Protein AF-A0A1Q3EHR4-F1 (afdb_monomer_lite)

Sequence (335 aa):
MSLRRAASLASVYSKARSIAQLSRRVAELEEQLSLRGQALEHAELGLDELMNSENQRIQFLEDERKQVFNKNTEAEIRVERYKRRVDELEAELEELQAKSNDVKIELEVKAEGLQRRVDELEAELQELRAAREDMNTSVRDCSGLLLNAEVVVSAEGMQQQSLGISHAEEILPVGITINPDLEATMKNQSCGTASTADAEVAVLQQSCEETADPSDPPVEDGTAVRPERFKPGEVDSNFKIKKLEYPEDALRSKNATQWFPAAFQYLNQDLGQDYAALIESWVTLERCKNWAYSAKGIAAKNRPKELSYWITNCRYNRPGNDPRLQEDDLALNMM

pLDDT: mean 77.56, std 22.07, range [34.09, 98.75]

Structure (mmCIF, N/CA/C/O backbone):
data_AF-A0A1Q3EHR4-F1
#
_entry.id   AF-A0A1Q3EHR4-F1
#
loop_
_atom_site.group_PDB
_atom_site.id
_atom_site.type_symbol
_atom_site.label_atom_id
_atom_site.label_alt_id
_atom_site.label_comp_id
_atom_site.label_asym_id
_atom_site.label_entity_id
_atom_site.label_seq_id
_atom_site.pdbx_PDB_ins_code
_atom_site.Cartn_x
_atom_site.Cartn_y
_atom_site.Cartn_z
_atom_site.occupancy
_atom_site.B_iso_or_equiv
_atom_site.auth_seq_id
_atom_site.auth_comp_id
_atom_site.auth_asym_id
_atom_site.auth_atom_id
_atom_site.pdbx_PDB_model_num
ATOM 1 N N . MET A 1 1 ? -52.140 2.438 102.151 1.00 64.25 1 MET A N 1
ATOM 2 C CA . MET A 1 1 ? -51.147 1.411 101.740 1.00 64.25 1 MET A CA 1
ATOM 3 C C . MET A 1 1 ? -51.355 0.894 100.307 1.00 64.25 1 MET A C 1
ATOM 5 O O . MET A 1 1 ? -50.360 0.656 99.637 1.00 64.25 1 MET A O 1
ATOM 9 N N . SER A 1 2 ? -52.592 0.778 99.796 1.00 69.81 2 SER A N 1
ATOM 10 C CA . SER A 1 2 ? -52.872 0.238 98.444 1.00 69.81 2 SER A CA 1
ATOM 11 C C . SER A 1 2 ? -52.268 1.050 97.272 1.00 69.81 2 SER A C 1
ATOM 13 O O . SER A 1 2 ? -51.646 0.484 96.376 1.00 69.81 2 SER A O 1
ATOM 15 N N . LEU A 1 3 ? -52.321 2.389 97.320 1.00 81.38 3 LEU A N 1
ATOM 16 C CA . LEU A 1 3 ? -51.856 3.257 96.219 1.00 81.38 3 LEU A CA 1
ATOM 17 C C . LEU A 1 3 ? -50.336 3.215 95.957 1.00 81.38 3 LEU A C 1
ATOM 19 O O . LEU A 1 3 ? -49.909 3.268 94.806 1.00 81.38 3 LEU A O 1
ATOM 23 N N . ARG A 1 4 ? -49.500 3.070 96.997 1.00 83.69 4 ARG A N 1
ATOM 24 C CA . ARG A 1 4 ? -48.032 2.999 96.824 1.00 83.69 4 ARG A CA 1
ATOM 25 C C . ARG A 1 4 ? -47.592 1.722 96.102 1.00 83.69 4 ARG A C 1
ATOM 27 O O . ARG A 1 4 ? -46.653 1.767 95.313 1.00 83.69 4 ARG A O 1
ATOM 34 N N . ARG A 1 5 ? -48.280 0.598 96.334 1.00 84.94 5 ARG A N 1
ATOM 35 C CA . ARG A 1 5 ? -48.005 -0.665 95.628 1.00 84.94 5 ARG A CA 1
ATOM 36 C C . ARG A 1 5 ? -48.400 -0.581 94.156 1.00 84.94 5 ARG A C 1
ATOM 38 O O . ARG A 1 5 ? -47.631 -1.016 93.309 1.00 84.94 5 ARG A O 1
ATOM 45 N N . ALA A 1 6 ? -49.540 0.042 93.852 1.00 87.00 6 ALA A N 1
ATOM 46 C CA . ALA A 1 6 ? -49.972 0.261 92.473 1.00 87.00 6 ALA A CA 1
ATOM 47 C C . ALA A 1 6 ? -48.973 1.129 91.682 1.00 87.00 6 ALA A C 1
ATOM 49 O O . ALA A 1 6 ? -48.600 0.770 90.568 1.00 87.00 6 ALA A O 1
ATOM 50 N N . ALA A 1 7 ? -48.467 2.215 92.280 1.00 88.06 7 ALA A N 1
ATOM 51 C CA . ALA A 1 7 ? -47.456 3.070 91.649 1.00 88.06 7 ALA A CA 1
ATOM 52 C C . ALA A 1 7 ? -46.116 2.343 91.418 1.00 88.06 7 ALA A C 1
ATOM 54 O O . ALA A 1 7 ? -45.500 2.485 90.362 1.00 88.06 7 ALA A O 1
ATOM 55 N N . SER A 1 8 ? -45.681 1.525 92.383 1.00 91.38 8 SER A N 1
ATOM 56 C CA . SER A 1 8 ? -44.470 0.705 92.250 1.00 91.38 8 SER A CA 1
ATOM 57 C C . SER A 1 8 ? -44.598 -0.320 91.120 1.00 91.38 8 SER A C 1
ATOM 59 O O . SER A 1 8 ? -43.702 -0.411 90.283 1.00 91.38 8 SER A O 1
ATOM 61 N N . LEU A 1 9 ? -45.729 -1.025 91.031 1.00 91.31 9 LEU A N 1
ATOM 62 C CA . LEU A 1 9 ? -45.985 -1.973 89.947 1.00 91.31 9 LEU A CA 1
ATOM 63 C C . LEU A 1 9 ? -46.035 -1.275 88.586 1.00 91.31 9 LEU A C 1
ATOM 65 O O . LEU A 1 9 ? -45.387 -1.740 87.657 1.00 91.31 9 LEU A O 1
ATOM 69 N N . ALA A 1 10 ? -46.718 -0.133 88.468 1.00 92.44 10 ALA A N 1
ATOM 70 C CA . ALA A 1 10 ? -46.764 0.633 87.221 1.00 92.44 10 ALA A CA 1
ATOM 71 C C . ALA A 1 10 ? -45.361 1.051 86.735 1.00 92.44 10 ALA A C 1
ATOM 73 O O . ALA A 1 10 ? -45.073 0.971 85.541 1.00 92.44 10 ALA A O 1
ATOM 74 N N . SER A 1 11 ? -44.467 1.428 87.657 1.00 94.12 11 SER A N 1
ATOM 75 C CA . SER A 1 11 ? -43.062 1.724 87.344 1.00 94.12 11 SER A CA 1
ATOM 76 C C . SER A 1 11 ? -42.281 0.488 86.884 1.00 94.12 11 SER A C 1
ATOM 78 O O . SER A 1 11 ? -41.487 0.568 85.949 1.00 94.12 11 SER A O 1
ATOM 80 N N . VAL A 1 12 ? -42.506 -0.671 87.506 1.00 94.62 12 VAL A N 1
ATOM 81 C CA . VAL A 1 12 ? -41.873 -1.930 87.084 1.00 94.62 12 VAL A CA 1
ATOM 82 C C . VAL A 1 12 ? -42.378 -2.353 85.702 1.00 94.62 12 VAL A C 1
ATOM 84 O O . VAL A 1 12 ? -41.572 -2.709 84.846 1.00 94.62 12 VAL A O 1
ATOM 87 N N . TYR A 1 13 ? -43.683 -2.238 85.442 1.00 95.06 13 TYR A N 1
ATOM 88 C CA . TYR A 1 13 ? -44.276 -2.536 84.138 1.00 95.06 13 TYR A CA 1
ATOM 89 C C . TYR A 1 13 ? -43.768 -1.606 83.034 1.00 95.06 13 TYR A C 1
ATOM 91 O O . TYR A 1 13 ? -43.469 -2.077 81.938 1.00 95.06 13 TYR A O 1
ATOM 99 N N . SER A 1 14 ? -43.628 -0.302 83.297 1.00 94.88 14 SER A N 1
ATOM 100 C CA . SER A 1 14 ? -43.094 0.629 82.296 1.00 94.88 14 SER A CA 1
ATOM 101 C C . SER A 1 14 ? -41.632 0.324 81.960 1.00 94.88 14 SER A C 1
ATOM 103 O O . SER A 1 14 ? -41.265 0.311 80.785 1.00 94.88 14 SER A O 1
ATOM 105 N N . LYS A 1 15 ? -40.817 -0.016 82.968 1.00 96.88 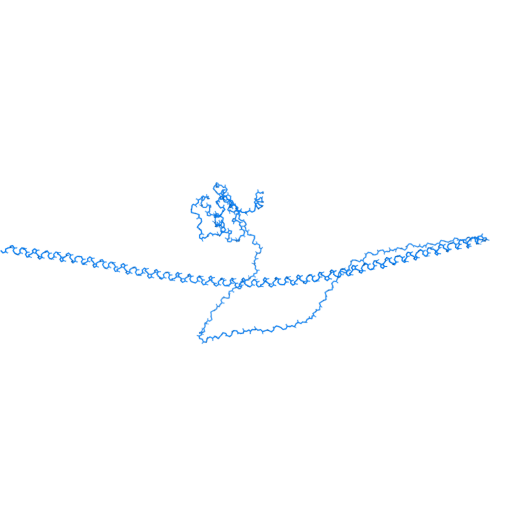15 LYS A N 1
ATOM 106 C CA . LYS A 1 15 ? -39.433 -0.468 82.771 1.00 96.88 15 LYS A CA 1
ATOM 107 C C . LYS A 1 15 ? -39.367 -1.775 81.987 1.00 96.88 15 LYS A C 1
ATOM 109 O O . LYS A 1 15 ? -38.639 -1.839 81.006 1.00 96.88 15 LYS A O 1
ATOM 114 N N . ALA A 1 16 ? -40.154 -2.782 82.360 1.00 96.12 16 ALA A N 1
ATOM 115 C CA . ALA A 1 16 ? -40.203 -4.060 81.651 1.00 96.12 16 ALA A CA 1
ATOM 116 C C . ALA A 1 16 ? -40.635 -3.885 80.185 1.00 96.12 16 ALA A C 1
ATOM 118 O O . ALA A 1 16 ? -40.054 -4.496 79.291 1.00 96.12 16 ALA A O 1
ATOM 119 N N . ARG A 1 17 ? -41.601 -2.997 79.917 1.00 96.31 17 ARG A N 1
ATOM 120 C CA . ARG A 1 17 ? -42.029 -2.658 78.554 1.00 96.31 17 ARG A CA 1
ATOM 121 C C . ARG A 1 17 ? -40.913 -1.993 77.751 1.00 96.31 17 ARG A C 1
ATOM 123 O O . ARG A 1 17 ? -40.714 -2.366 76.600 1.00 96.31 17 ARG A O 1
ATOM 130 N N . SER A 1 18 ? -40.196 -1.048 78.359 1.00 97.19 18 SER A N 1
ATOM 131 C CA . SER A 1 18 ? -39.040 -0.387 77.743 1.00 97.19 18 SER A CA 1
ATOM 132 C C . SER A 1 18 ? -37.930 -1.393 77.426 1.00 97.19 18 SER A C 1
ATOM 134 O O . SER A 1 18 ? -37.458 -1.449 76.295 1.00 97.19 18 SER A O 1
ATOM 136 N N . ILE A 1 19 ? -37.599 -2.277 78.374 1.00 97.12 19 ILE A N 1
ATOM 137 C CA . ILE A 1 19 ? -36.629 -3.361 78.166 1.00 97.12 19 ILE A CA 1
ATOM 138 C C . ILE A 1 19 ? -37.071 -4.257 77.003 1.00 97.12 19 ILE A C 1
ATOM 140 O O . ILE A 1 19 ? -36.295 -4.474 76.084 1.00 97.12 19 ILE A O 1
ATOM 144 N N . ALA A 1 20 ? -38.331 -4.700 76.966 1.00 96.88 20 ALA A N 1
ATOM 145 C CA . ALA A 1 20 ? -38.842 -5.535 75.877 1.00 96.88 20 ALA A CA 1
ATOM 146 C C . ALA A 1 20 ? -38.881 -4.818 74.510 1.00 96.88 20 ALA A C 1
ATOM 148 O O . ALA A 1 20 ? -38.814 -5.461 73.461 1.00 96.88 20 ALA A O 1
ATOM 149 N N . GLN A 1 21 ? -39.034 -3.491 74.487 1.00 97.62 21 GLN A N 1
ATOM 150 C CA . GLN A 1 21 ? -38.904 -2.695 73.262 1.00 97.62 21 GLN A CA 1
ATOM 151 C C . GLN A 1 21 ? -37.446 -2.618 72.805 1.00 97.62 21 GLN A C 1
ATOM 153 O O . GLN A 1 21 ? -37.176 -2.844 71.629 1.00 97.62 21 GLN A O 1
ATOM 158 N N . LEU A 1 22 ? -36.514 -2.368 73.726 1.00 97.94 22 LEU A N 1
ATOM 159 C CA . LEU A 1 22 ? -35.083 -2.353 73.433 1.00 97.94 22 LEU A CA 1
ATOM 160 C C . LEU A 1 22 ? -34.593 -3.724 72.958 1.00 97.94 22 LEU A C 1
ATOM 162 O O . LEU A 1 22 ? -33.917 -3.784 71.940 1.00 97.94 22 LEU A O 1
ATOM 166 N N . SER A 1 23 ? -34.996 -4.822 73.603 1.00 97.69 23 SER A N 1
ATOM 167 C CA . SER A 1 23 ? -34.638 -6.180 73.173 1.00 97.69 23 SER A CA 1
ATOM 168 C C . SER A 1 23 ? -35.114 -6.488 71.753 1.00 97.69 23 SER A C 1
ATOM 170 O O . SER A 1 23 ? -34.368 -7.071 70.976 1.00 97.69 23 SER A O 1
ATOM 172 N N . ARG A 1 24 ? -36.324 -6.048 71.379 1.00 98.06 24 ARG A N 1
ATOM 173 C CA . ARG A 1 24 ? -36.804 -6.181 69.994 1.00 98.06 24 ARG A CA 1
ATOM 174 C C . ARG A 1 24 ? -35.963 -5.373 69.016 1.00 98.06 24 ARG A C 1
ATOM 176 O O . ARG A 1 24 ? -35.644 -5.872 67.946 1.00 98.06 24 ARG A O 1
ATOM 183 N N . ARG A 1 25 ? -35.592 -4.146 69.387 1.00 98.19 25 ARG A N 1
ATOM 184 C CA . ARG A 1 25 ? -34.751 -3.300 68.538 1.00 98.19 25 ARG A CA 1
ATOM 185 C C . ARG A 1 25 ? -33.344 -3.871 68.371 1.00 98.19 25 ARG A C 1
ATOM 187 O O . ARG A 1 25 ? -32.792 -3.767 67.286 1.00 98.19 25 ARG A O 1
ATOM 194 N N . VAL A 1 26 ? -32.781 -4.466 69.422 1.00 98.00 26 VAL A N 1
ATOM 195 C CA . VAL A 1 26 ? -31.489 -5.162 69.358 1.00 98.00 26 VAL A CA 1
ATOM 196 C C . VAL A 1 26 ? -31.577 -6.347 68.400 1.00 98.00 26 VAL A C 1
ATOM 198 O O . VAL A 1 26 ? -30.783 -6.398 67.471 1.00 98.00 26 VAL A O 1
ATOM 201 N N . ALA A 1 27 ? -32.589 -7.210 68.537 1.00 97.81 27 ALA A N 1
ATOM 202 C CA . ALA A 1 27 ? -32.773 -8.350 67.636 1.00 97.81 27 ALA A CA 1
ATOM 203 C C . ALA A 1 27 ? -32.949 -7.925 66.163 1.00 97.81 27 ALA A C 1
ATOM 205 O O . ALA A 1 27 ? -32.360 -8.521 65.269 1.00 97.81 27 ALA A O 1
ATOM 206 N N . GLU A 1 28 ? -33.706 -6.853 65.902 1.00 98.31 28 GLU A N 1
ATOM 207 C CA . GLU A 1 28 ? -33.866 -6.294 64.551 1.00 98.31 28 GLU A CA 1
ATOM 208 C C . GLU A 1 28 ? -32.536 -5.767 63.982 1.00 98.31 28 GLU A C 1
ATOM 210 O O . GLU A 1 28 ? -32.236 -5.958 62.805 1.00 98.31 28 GLU A O 1
ATOM 215 N N . LEU A 1 29 ? -31.718 -5.100 64.804 1.00 97.94 29 LEU A N 1
ATOM 216 C CA . LEU A 1 29 ? -30.397 -4.623 64.386 1.00 97.94 29 LEU A CA 1
ATOM 217 C C . LEU A 1 29 ? -29.421 -5.780 64.144 1.00 97.94 29 LEU A C 1
ATOM 219 O O . LEU A 1 29 ? -28.631 -5.705 63.209 1.00 97.94 29 LEU A O 1
ATOM 223 N N . GLU A 1 30 ? -29.483 -6.841 64.947 1.00 98.12 30 GLU A N 1
ATOM 224 C CA . GLU A 1 30 ? -28.693 -8.062 64.749 1.00 98.12 30 GLU A CA 1
ATOM 225 C C . GLU A 1 30 ? -29.057 -8.753 63.427 1.00 98.12 30 GLU A C 1
ATOM 227 O O . GLU A 1 30 ? -28.166 -9.111 62.657 1.00 98.12 30 GLU A O 1
ATOM 232 N N . GLU A 1 31 ? -30.349 -8.858 63.107 1.00 98.19 31 GLU A N 1
ATOM 233 C CA . GLU A 1 31 ? -30.822 -9.379 61.819 1.00 98.19 31 GLU A CA 1
ATOM 234 C C . GLU A 1 31 ? -30.342 -8.508 60.647 1.00 98.19 31 GLU A C 1
ATOM 236 O O . GLU A 1 31 ? -29.798 -9.019 59.665 1.00 98.19 31 GLU A O 1
ATOM 241 N N . GLN A 1 32 ? -30.451 -7.179 60.764 1.00 98.12 32 GLN A N 1
ATOM 242 C CA . GLN A 1 32 ? -29.940 -6.254 59.746 1.00 98.12 32 GLN A CA 1
ATOM 243 C C . GLN A 1 32 ? -28.422 -6.358 59.561 1.00 98.12 32 GLN A C 1
ATOM 245 O O . GLN A 1 32 ? -27.942 -6.270 58.429 1.00 98.12 32 GLN A O 1
ATOM 250 N N . LEU A 1 33 ? -27.658 -6.535 60.643 1.00 98.00 33 LEU A N 1
ATOM 251 C CA . LEU A 1 33 ? -26.211 -6.743 60.573 1.00 98.00 33 LEU A CA 1
ATOM 252 C C . LEU A 1 33 ? -25.871 -8.068 59.888 1.00 98.00 33 LEU A C 1
ATOM 254 O O . LEU A 1 33 ? -24.965 -8.091 59.059 1.00 98.00 33 LEU A O 1
ATOM 258 N N . SER A 1 34 ? -26.619 -9.137 60.168 1.00 98.38 34 SER A N 1
ATOM 259 C CA . SER A 1 34 ? -26.434 -10.434 59.511 1.00 98.38 34 SER A CA 1
ATOM 260 C C . SER A 1 34 ? -26.704 -10.358 58.004 1.00 98.38 34 SER A C 1
ATOM 262 O O . SER A 1 34 ? -25.858 -10.775 57.214 1.00 98.38 34 SER A O 1
ATOM 264 N N . LEU A 1 35 ? -27.820 -9.742 57.592 1.00 98.25 35 LEU A N 1
ATOM 265 C CA . LEU A 1 35 ? -28.152 -9.550 56.175 1.00 98.25 35 LEU A CA 1
ATOM 266 C C . LEU A 1 35 ? -27.117 -8.682 55.450 1.00 98.25 35 LEU A C 1
ATOM 268 O O . LEU A 1 35 ? -26.729 -8.985 54.323 1.00 98.25 35 LEU A O 1
ATOM 272 N N . ARG A 1 36 ? -26.637 -7.609 56.095 1.00 98.19 36 ARG A N 1
ATOM 273 C CA . ARG A 1 36 ? -25.561 -6.777 55.537 1.00 98.19 36 ARG A CA 1
ATOM 274 C C . ARG A 1 36 ? -24.242 -7.537 55.432 1.00 98.19 36 ARG A C 1
ATOM 276 O O . ARG A 1 36 ? -23.540 -7.336 54.450 1.00 98.19 36 ARG A O 1
ATOM 283 N N . GLY A 1 37 ? -23.927 -8.406 56.394 1.00 98.44 37 GLY A N 1
ATOM 284 C CA . GLY A 1 37 ? -22.756 -9.282 56.342 1.00 98.44 37 GLY A CA 1
ATOM 285 C C . GLY A 1 37 ? -22.786 -10.213 55.129 1.00 98.44 37 GLY A C 1
ATOM 286 O O . GLY A 1 37 ? -21.836 -10.230 54.358 1.00 98.44 37 GLY A O 1
ATOM 287 N N . GLN A 1 38 ? -23.912 -10.892 54.891 1.00 98.38 38 GLN A N 1
ATOM 288 C CA . GLN A 1 38 ? -24.089 -11.756 53.713 1.00 98.38 38 GLN A CA 1
ATOM 289 C C . GLN A 1 38 ? -24.029 -10.975 52.392 1.00 98.38 38 GLN A C 1
ATOM 291 O O . GLN A 1 38 ? -23.453 -11.442 51.412 1.00 98.38 38 GLN A O 1
ATOM 296 N N . ALA A 1 39 ? -24.613 -9.772 52.351 1.00 98.38 39 ALA A N 1
ATOM 297 C CA . ALA A 1 39 ? -24.558 -8.921 51.165 1.00 98.38 39 ALA A CA 1
ATOM 298 C C . ALA A 1 39 ? -23.131 -8.437 50.856 1.00 98.38 39 ALA A C 1
ATOM 300 O O . ALA A 1 39 ? -22.771 -8.337 49.684 1.00 98.38 39 ALA A O 1
ATOM 301 N N . LEU A 1 40 ? -22.327 -8.147 51.887 1.00 98.44 40 LEU A N 1
ATOM 302 C CA . LEU A 1 40 ? -20.912 -7.807 51.732 1.00 98.44 40 LEU A CA 1
ATOM 303 C C . LEU A 1 40 ? -20.111 -8.999 51.207 1.00 98.44 40 LEU A C 1
ATOM 305 O O . LEU A 1 40 ? -19.398 -8.837 50.226 1.00 98.44 40 LEU A O 1
ATOM 309 N N . GLU A 1 41 ? -20.298 -10.189 51.776 1.00 98.50 41 GLU A N 1
ATOM 310 C CA . GLU A 1 41 ? -19.619 -11.411 51.323 1.00 98.50 41 GLU A CA 1
ATOM 311 C C . GLU A 1 41 ? -19.936 -11.729 49.849 1.00 98.50 41 GLU A C 1
ATOM 313 O O . GLU A 1 41 ? -19.042 -12.002 49.051 1.00 98.50 41 GLU A O 1
ATOM 318 N N . HIS A 1 42 ? -21.200 -11.601 49.435 1.00 98.06 42 HIS A N 1
ATOM 319 C CA . HIS A 1 42 ? -21.577 -11.761 48.027 1.00 98.06 42 HIS A CA 1
ATOM 320 C C . HIS A 1 42 ? -20.949 -10.683 47.125 1.00 98.06 42 HIS A C 1
ATOM 322 O O . HIS A 1 42 ? -20.588 -10.958 45.980 1.00 98.06 42 HIS A O 1
ATOM 328 N N . ALA A 1 43 ? -20.849 -9.439 47.601 1.00 97.75 43 ALA A N 1
ATOM 329 C CA . ALA A 1 43 ? -20.210 -8.366 46.846 1.00 97.75 43 ALA A CA 1
ATOM 330 C C . ALA A 1 43 ? -18.694 -8.588 46.699 1.00 97.75 43 ALA A C 1
ATOM 332 O O . ALA A 1 43 ? -18.157 -8.306 45.630 1.00 97.75 43 ALA A O 1
ATOM 333 N N . GLU A 1 44 ? -18.029 -9.118 47.729 1.00 98.00 44 GLU A N 1
ATOM 334 C CA . GLU A 1 44 ? -16.611 -9.499 47.694 1.00 98.00 44 GLU A CA 1
ATOM 335 C C . GLU A 1 44 ? -16.359 -10.600 46.654 1.00 98.00 44 GLU A C 1
ATOM 337 O O . GLU A 1 44 ? -15.523 -10.417 45.772 1.00 98.00 44 GLU A O 1
ATOM 342 N N . LEU A 1 45 ? -17.162 -11.672 46.651 1.00 97.56 45 LEU A N 1
ATOM 343 C CA . LEU A 1 45 ? -17.065 -12.731 45.634 1.00 97.56 45 LEU A CA 1
ATOM 344 C C . LEU A 1 45 ? -17.293 -12.200 44.210 1.00 97.56 45 LEU A C 1
ATOM 346 O O . LEU A 1 45 ? -16.555 -12.544 43.287 1.00 97.56 45 LEU A O 1
ATOM 350 N N . GLY A 1 46 ? -18.284 -11.321 44.027 1.00 97.69 46 GLY A N 1
ATOM 351 C CA . GLY A 1 46 ? -18.548 -10.699 42.728 1.00 97.69 46 GLY A CA 1
ATOM 352 C C . GLY A 1 46 ? -17.403 -9.801 42.244 1.00 97.69 46 GLY A C 1
ATOM 353 O O . GLY A 1 46 ? -17.150 -9.720 41.041 1.00 97.69 46 GLY A O 1
ATOM 354 N N . LEU A 1 47 ? -16.690 -9.142 43.164 1.00 98.25 47 LEU A N 1
ATOM 355 C CA . LEU A 1 47 ? -15.504 -8.353 42.838 1.00 98.25 47 LEU A CA 1
ATOM 356 C C . LEU A 1 47 ? -14.350 -9.257 42.386 1.00 98.25 47 LEU A C 1
ATOM 358 O O . LEU A 1 47 ? -13.713 -8.954 41.378 1.00 98.25 47 LEU A O 1
ATOM 362 N N . ASP A 1 48 ? -14.111 -10.366 43.084 1.00 97.62 48 ASP A N 1
ATOM 363 C CA . ASP A 1 48 ? -13.049 -11.316 42.741 1.00 97.62 48 ASP A CA 1
ATOM 364 C C . ASP A 1 48 ? -13.284 -11.966 41.371 1.00 97.62 48 ASP A C 1
ATOM 366 O O . ASP A 1 48 ? -12.363 -12.063 40.555 1.00 97.62 48 ASP A O 1
ATOM 370 N N . GLU A 1 49 ? -14.525 -12.356 41.067 1.00 97.62 49 GLU A N 1
ATOM 371 C CA . GLU A 1 49 ? -14.903 -12.866 39.744 1.00 97.62 49 GLU A CA 1
ATOM 372 C C . GLU A 1 49 ? -14.675 -11.821 38.646 1.00 97.62 49 GLU A C 1
ATOM 374 O O . GLU A 1 49 ? -14.074 -12.126 37.608 1.00 97.62 49 GLU A O 1
ATOM 379 N N . LEU A 1 50 ? -15.098 -10.574 38.883 1.00 98.19 50 LEU A N 1
ATOM 380 C CA . LEU A 1 50 ? -14.895 -9.480 37.938 1.00 98.19 50 LEU A CA 1
ATOM 381 C C . LEU A 1 50 ? -13.400 -9.226 37.709 1.00 98.19 50 LEU A C 1
ATOM 383 O O . LEU A 1 50 ? -12.970 -9.171 36.558 1.00 98.19 50 LEU A O 1
ATOM 387 N N . MET A 1 51 ? -12.600 -9.123 38.774 1.00 96.75 51 MET A N 1
ATOM 388 C CA . MET A 1 51 ? -11.154 -8.918 38.667 1.00 96.75 51 MET A CA 1
ATOM 389 C C . MET A 1 51 ? -10.474 -10.052 37.903 1.00 96.75 51 MET A C 1
ATOM 391 O O . MET A 1 51 ? -9.634 -9.787 37.046 1.00 96.75 51 MET A O 1
ATOM 395 N N . ASN A 1 52 ? -10.849 -11.306 38.160 1.00 96.19 52 ASN A N 1
ATOM 396 C CA . ASN A 1 52 ? -10.300 -12.446 37.432 1.00 96.19 52 ASN A CA 1
ATOM 397 C C . ASN A 1 52 ? -10.661 -12.395 35.944 1.00 96.19 52 ASN A C 1
ATOM 399 O O . ASN A 1 52 ? -9.795 -12.609 35.095 1.00 96.19 52 ASN A O 1
ATOM 403 N N . SER A 1 53 ? -11.913 -12.060 35.618 1.00 97.12 53 SER A N 1
ATOM 404 C CA . SER A 1 53 ? -12.349 -11.923 34.226 1.00 97.12 53 SER A CA 1
ATOM 405 C C . SER A 1 53 ? -11.640 -10.773 33.501 1.00 97.12 53 SER A C 1
ATOM 407 O O . SER A 1 53 ? -11.223 -10.926 32.350 1.00 97.12 53 SER A O 1
ATOM 409 N N . GLU A 1 54 ? -11.428 -9.643 34.180 1.00 96.81 54 GLU A N 1
ATOM 410 C CA . GLU A 1 54 ? -10.767 -8.482 33.589 1.00 96.81 54 GLU A CA 1
ATOM 411 C C . GLU A 1 54 ? -9.260 -8.724 33.439 1.00 96.81 54 GLU A C 1
ATOM 413 O O . GLU A 1 54 ? -8.696 -8.383 32.404 1.00 96.81 54 GLU A O 1
ATOM 418 N N . ASN A 1 55 ? -8.615 -9.413 34.386 1.00 97.50 55 ASN A N 1
ATOM 419 C CA . ASN A 1 55 ? -7.215 -9.831 34.258 1.00 97.50 55 ASN A CA 1
ATOM 420 C C . ASN A 1 55 ? -7.001 -10.763 33.056 1.00 97.50 55 ASN A C 1
ATOM 422 O O . ASN A 1 55 ? -6.066 -10.561 32.282 1.00 97.50 55 ASN A O 1
ATOM 426 N N . GLN A 1 56 ? -7.888 -11.742 32.846 1.00 97.19 56 GLN A N 1
ATOM 427 C CA . GLN A 1 56 ? -7.833 -12.617 31.667 1.00 97.19 56 GLN A CA 1
ATOM 428 C C . GLN A 1 56 ? -7.994 -11.826 30.366 1.00 97.19 56 GLN A C 1
ATOM 430 O O . GLN A 1 56 ? -7.288 -12.067 29.385 1.00 97.19 56 GLN A O 1
ATOM 435 N N . ARG A 1 57 ? -8.908 -10.852 30.357 1.00 98.00 57 ARG A N 1
ATOM 436 C CA . ARG A 1 57 ? -9.119 -9.977 29.206 1.00 98.00 57 ARG A CA 1
ATOM 437 C C . ARG A 1 57 ? -7.902 -9.101 28.917 1.00 98.00 57 ARG A C 1
ATOM 439 O O . ARG A 1 57 ? -7.535 -8.961 27.752 1.00 98.00 57 ARG A O 1
ATOM 446 N N . ILE A 1 58 ? -7.287 -8.523 29.948 1.00 97.56 58 ILE A N 1
ATOM 447 C CA . ILE A 1 58 ? -6.058 -7.731 29.824 1.00 97.56 58 ILE A CA 1
ATOM 448 C C . ILE A 1 58 ? -4.956 -8.594 29.210 1.00 97.56 58 ILE A C 1
ATOM 450 O O . ILE A 1 58 ? -4.361 -8.184 28.218 1.00 97.56 58 ILE A O 1
ATOM 454 N N . GLN A 1 59 ? -4.757 -9.810 29.719 1.00 97.38 59 GLN A N 1
ATOM 455 C CA . GLN A 1 59 ? -3.731 -10.717 29.212 1.00 97.38 59 GLN A CA 1
ATOM 456 C C . GLN A 1 59 ? -3.947 -11.081 27.733 1.00 97.38 59 GLN A C 1
ATOM 458 O O . GLN A 1 59 ? -3.016 -10.999 26.936 1.00 97.38 59 GLN A O 1
ATOM 463 N N . PHE A 1 60 ? -5.185 -11.387 27.331 1.00 98.00 60 PHE A N 1
ATOM 464 C CA . PHE A 1 60 ? -5.513 -11.635 25.922 1.00 98.00 60 PHE A CA 1
ATOM 465 C C . PHE A 1 60 ? -5.167 -10.436 25.023 1.00 98.00 60 PHE A C 1
ATOM 467 O O . PHE A 1 60 ? -4.588 -10.600 23.948 1.00 98.00 60 PHE A O 1
ATOM 474 N N . LEU A 1 61 ? -5.501 -9.220 25.464 1.00 96.38 61 LEU A N 1
ATOM 475 C CA . LEU A 1 61 ? -5.196 -7.999 24.716 1.00 96.38 61 LEU A CA 1
ATOM 476 C C . LEU A 1 61 ? -3.688 -7.712 24.662 1.00 96.38 61 LEU A C 1
ATOM 478 O O . LEU A 1 61 ? -3.202 -7.185 23.660 1.00 96.38 61 LEU A O 1
ATOM 482 N N . GLU A 1 62 ? -2.934 -8.050 25.708 1.00 97.12 62 GLU A N 1
ATOM 483 C CA . GLU A 1 62 ? -1.472 -7.941 25.717 1.00 97.12 62 GLU A CA 1
ATOM 484 C C . GLU A 1 62 ? -0.821 -8.897 24.715 1.00 97.12 62 GLU A C 1
ATOM 486 O O . GLU A 1 62 ? 0.073 -8.481 23.967 1.00 97.12 62 GLU A O 1
ATOM 491 N N . ASP A 1 63 ? -1.308 -10.135 24.634 1.00 97.06 63 ASP A N 1
ATOM 492 C CA . ASP A 1 63 ? -0.849 -11.124 23.659 1.00 97.06 63 ASP A CA 1
ATOM 493 C C . ASP A 1 63 ? -1.186 -10.703 22.222 1.00 97.06 63 ASP A C 1
ATOM 495 O O . ASP A 1 63 ? -0.328 -10.764 21.334 1.00 97.06 63 ASP A O 1
ATOM 499 N N . GLU A 1 64 ? -2.401 -10.197 21.982 1.00 97.44 64 GLU A N 1
ATOM 500 C CA . GLU A 1 64 ? -2.802 -9.652 20.680 1.00 97.44 64 GLU A CA 1
ATOM 501 C C . GLU A 1 64 ? -1.923 -8.455 20.286 1.00 97.44 64 GLU A C 1
ATOM 503 O O . GLU A 1 64 ? -1.392 -8.409 19.172 1.00 97.44 64 GLU A O 1
ATOM 508 N N . ARG A 1 65 ? -1.678 -7.520 21.216 1.00 97.19 65 ARG A N 1
ATOM 509 C CA . ARG A 1 65 ? -0.775 -6.378 20.999 1.00 97.19 65 ARG A CA 1
ATOM 510 C C . ARG A 1 65 ? 0.631 -6.847 20.628 1.00 97.19 65 ARG A C 1
ATOM 512 O O . ARG A 1 65 ? 1.225 -6.306 19.695 1.00 97.19 65 ARG A O 1
ATOM 519 N N . LYS A 1 66 ? 1.167 -7.844 21.339 1.00 97.94 66 LYS A N 1
ATOM 520 C CA . LYS A 1 66 ? 2.494 -8.418 21.072 1.00 97.94 66 LYS A CA 1
ATOM 521 C C . LYS A 1 66 ? 2.548 -9.076 19.693 1.00 97.94 66 LYS A C 1
ATOM 523 O O . LYS A 1 66 ? 3.510 -8.874 18.954 1.00 97.94 66 LYS A O 1
ATOM 528 N N . GLN A 1 67 ? 1.499 -9.800 19.305 1.00 97.25 67 GLN A N 1
ATOM 529 C CA . GLN A 1 67 ? 1.406 -10.404 17.978 1.00 97.25 67 GLN A CA 1
ATOM 530 C C . GLN A 1 67 ? 1.373 -9.344 16.866 1.00 97.25 67 GLN A C 1
ATOM 532 O O . GLN A 1 67 ? 2.084 -9.479 15.868 1.00 97.25 67 GLN A O 1
ATOM 537 N N . VAL A 1 68 ? 0.563 -8.292 17.025 1.00 96.56 68 VAL A N 1
ATOM 538 C CA . VAL A 1 68 ? 0.479 -7.188 16.055 1.00 96.56 68 VAL A CA 1
ATOM 539 C C . VAL A 1 68 ? 1.822 -6.473 15.930 1.00 96.56 68 VAL A C 1
ATOM 541 O O . VAL A 1 68 ? 2.253 -6.195 14.813 1.00 96.56 68 VAL A O 1
ATOM 544 N N . PHE A 1 69 ? 2.512 -6.233 17.048 1.00 96.81 69 PHE A N 1
ATOM 545 C CA . PHE A 1 69 ? 3.848 -5.640 17.048 1.00 96.81 69 PHE A CA 1
ATOM 546 C C . PHE A 1 69 ? 4.840 -6.475 16.226 1.00 96.81 69 PHE A C 1
ATOM 548 O O . PHE A 1 69 ? 5.469 -5.940 15.318 1.00 96.81 69 PHE A O 1
ATOM 555 N N . ASN A 1 70 ? 4.901 -7.791 16.455 1.00 97.00 70 ASN A N 1
ATOM 556 C CA . ASN A 1 70 ? 5.792 -8.684 15.705 1.00 97.00 70 ASN A CA 1
ATOM 557 C C . ASN A 1 70 ? 5.492 -8.670 14.198 1.00 97.00 70 ASN A C 1
ATOM 559 O O . ASN A 1 70 ? 6.401 -8.504 13.387 1.00 97.00 70 ASN A O 1
ATOM 563 N N . LYS A 1 71 ? 4.211 -8.768 13.814 1.00 96.12 71 LYS A N 1
ATOM 564 C CA . LYS A 1 71 ? 3.791 -8.691 12.403 1.00 96.12 71 LYS A CA 1
ATOM 565 C C . LYS A 1 71 ? 4.177 -7.355 11.762 1.00 96.12 71 LYS A C 1
ATOM 567 O O . LYS A 1 71 ? 4.548 -7.327 10.589 1.00 96.12 71 LYS A O 1
ATOM 572 N N . ASN A 1 72 ? 4.089 -6.257 12.515 1.00 97.06 72 ASN A N 1
ATOM 573 C CA . ASN A 1 72 ? 4.489 -4.937 12.040 1.00 97.06 72 ASN A CA 1
ATOM 574 C C . ASN A 1 72 ? 6.004 -4.860 11.811 1.00 97.06 72 ASN A C 1
ATOM 576 O O . ASN A 1 72 ? 6.427 -4.432 10.742 1.00 97.06 72 ASN A O 1
ATOM 580 N N . THR A 1 73 ? 6.812 -5.354 12.752 1.00 96.94 73 THR A N 1
ATOM 581 C CA . THR A 1 73 ? 8.273 -5.433 12.595 1.00 96.94 73 THR A CA 1
ATOM 582 C C . THR A 1 73 ? 8.672 -6.296 11.392 1.00 96.94 73 THR A C 1
ATOM 584 O O . THR A 1 73 ? 9.532 -5.911 10.605 1.00 96.94 73 THR A O 1
ATOM 587 N N . GLU A 1 74 ? 8.018 -7.440 11.177 1.00 97.94 74 GLU A N 1
ATOM 588 C CA . GLU A 1 74 ? 8.257 -8.282 9.996 1.00 97.94 74 GLU A CA 1
ATOM 589 C C . GLU A 1 74 ? 7.878 -7.584 8.680 1.00 97.94 74 GLU A C 1
ATOM 591 O O . GLU A 1 74 ? 8.558 -7.738 7.661 1.00 97.94 74 GLU A O 1
ATOM 596 N N . ALA A 1 75 ? 6.772 -6.835 8.668 1.00 95.56 75 ALA A N 1
ATOM 597 C CA . ALA A 1 75 ? 6.374 -6.038 7.513 1.00 95.56 75 ALA A CA 1
ATOM 598 C C . ALA A 1 75 ? 7.394 -4.927 7.224 1.00 95.56 75 ALA A C 1
ATOM 600 O O . ALA A 1 75 ? 7.789 -4.764 6.072 1.00 95.56 75 ALA A O 1
ATOM 601 N N . GLU A 1 76 ? 7.878 -4.239 8.255 1.00 97.56 76 GLU A N 1
ATOM 602 C CA . GLU A 1 76 ? 8.895 -3.190 8.151 1.00 97.56 76 GLU A CA 1
ATOM 603 C C . GLU A 1 76 ? 10.215 -3.730 7.577 1.00 97.56 76 GLU A C 1
ATOM 605 O O . GLU A 1 76 ? 10.744 -3.184 6.609 1.00 97.56 76 GLU A O 1
ATOM 610 N N . ILE A 1 77 ? 10.683 -4.888 8.057 1.00 97.81 77 ILE A N 1
ATOM 611 C CA . ILE A 1 77 ? 11.871 -5.563 7.506 1.00 97.81 77 ILE A CA 1
ATOM 612 C C . ILE A 1 77 ? 11.678 -5.924 6.024 1.00 97.81 77 ILE A C 1
ATOM 614 O O . ILE A 1 77 ? 12.615 -5.804 5.227 1.00 97.81 77 ILE A O 1
ATOM 618 N N . ARG A 1 78 ? 10.479 -6.380 5.629 1.00 98.06 78 ARG A N 1
ATOM 619 C CA . ARG A 1 78 ? 10.173 -6.686 4.220 1.00 98.06 78 ARG A CA 1
ATOM 620 C C . ARG A 1 78 ? 10.178 -5.435 3.351 1.00 98.06 78 ARG A C 1
ATOM 622 O O . ARG A 1 78 ? 10.742 -5.484 2.262 1.00 98.06 78 ARG A O 1
ATOM 629 N N . VAL A 1 79 ? 9.593 -4.337 3.826 1.00 97.62 79 VAL A N 1
ATOM 630 C CA . VAL A 1 79 ? 9.595 -3.049 3.117 1.00 97.62 79 VAL A CA 1
ATOM 631 C C . VAL A 1 79 ? 11.026 -2.574 2.885 1.00 97.62 79 VAL A C 1
ATOM 633 O O . VAL A 1 79 ? 11.386 -2.286 1.747 1.00 97.62 79 VAL A O 1
ATOM 636 N N . GLU A 1 80 ? 11.874 -2.597 3.913 1.00 98.25 80 GLU A N 1
ATOM 637 C CA . GLU A 1 80 ? 13.282 -2.201 3.782 1.00 98.25 80 GLU A CA 1
ATOM 638 C C . GLU A 1 80 ? 14.074 -3.114 2.836 1.00 98.25 80 GLU A C 1
ATOM 640 O O . GLU A 1 80 ? 14.953 -2.659 2.105 1.00 98.25 80 GLU A O 1
ATOM 645 N N . ARG A 1 81 ? 13.754 -4.413 2.789 1.00 98.44 81 ARG A N 1
ATOM 646 C CA . ARG A 1 81 ? 14.353 -5.327 1.807 1.00 98.44 81 ARG A CA 1
ATOM 647 C C . ARG A 1 81 ? 13.937 -4.982 0.377 1.00 98.44 81 ARG A C 1
ATOM 649 O O . ARG A 1 81 ? 14.794 -4.971 -0.501 1.00 98.44 81 ARG A O 1
ATOM 656 N N . TYR A 1 82 ? 12.651 -4.726 0.140 1.00 98.31 82 TYR A N 1
ATOM 657 C CA . TYR A 1 82 ? 12.174 -4.354 -1.192 1.00 98.31 82 TYR A CA 1
ATOM 658 C C . TYR A 1 82 ? 12.731 -3.012 -1.639 1.00 98.31 82 TYR A C 1
ATOM 660 O O . TYR A 1 82 ? 13.117 -2.892 -2.794 1.00 98.31 82 TYR A O 1
ATOM 668 N N . LYS A 1 83 ? 12.854 -2.050 -0.723 1.00 98.06 83 LYS A N 1
ATOM 669 C CA . LYS A 1 83 ? 13.480 -0.760 -0.998 1.00 98.06 83 LYS A CA 1
ATOM 670 C C . LYS A 1 83 ? 14.916 -0.923 -1.500 1.00 98.06 83 LYS A C 1
ATOM 672 O O . LYS A 1 83 ? 15.210 -0.474 -2.596 1.00 98.06 83 LYS A O 1
ATOM 677 N N . ARG A 1 84 ? 15.756 -1.690 -0.791 1.00 98.56 84 ARG A N 1
ATOM 678 C CA . ARG A 1 84 ? 17.126 -1.989 -1.257 1.00 98.56 84 ARG A CA 1
ATOM 679 C C . ARG A 1 84 ? 17.154 -2.651 -2.633 1.00 98.56 84 ARG A C 1
ATOM 681 O O . ARG A 1 84 ? 17.996 -2.310 -3.449 1.00 98.56 84 ARG A O 1
ATOM 688 N N . ARG A 1 85 ? 16.228 -3.579 -2.911 1.00 98.50 85 ARG A N 1
ATOM 689 C CA . ARG A 1 85 ? 16.166 -4.236 -4.226 1.00 98.50 85 ARG A CA 1
ATOM 690 C C . ARG A 1 85 ? 15.755 -3.273 -5.342 1.00 98.50 85 ARG A C 1
ATOM 692 O O . ARG A 1 85 ? 16.213 -3.439 -6.466 1.00 98.50 85 ARG A O 1
ATOM 699 N N . VAL A 1 86 ? 14.879 -2.315 -5.049 1.00 98.62 86 VAL A N 1
ATOM 700 C CA . VAL A 1 86 ? 14.529 -1.247 -5.991 1.00 98.62 86 VAL A CA 1
ATOM 701 C C . VAL A 1 86 ? 15.753 -0.376 -6.257 1.00 98.62 86 VAL A C 1
ATOM 703 O O . VAL A 1 86 ? 16.108 -0.234 -7.418 1.00 98.62 86 VAL A O 1
ATOM 706 N N . ASP A 1 87 ? 16.453 0.078 -5.214 1.00 98.31 87 ASP A N 1
ATOM 707 C CA . ASP A 1 87 ? 17.666 0.897 -5.357 1.00 98.31 87 ASP A CA 1
ATOM 708 C C . ASP A 1 87 ? 18.756 0.171 -6.186 1.00 98.31 87 ASP A C 1
ATOM 710 O O . ASP A 1 87 ? 19.391 0.763 -7.057 1.00 98.31 87 ASP A O 1
ATOM 714 N N . GLU A 1 88 ? 18.951 -1.138 -5.966 1.00 98.75 88 GLU A N 1
ATOM 715 C CA . GLU A 1 88 ? 19.860 -1.979 -6.767 1.00 98.75 88 GLU A CA 1
ATOM 716 C C . GLU A 1 88 ? 19.454 -2.035 -8.248 1.00 98.75 88 GLU A C 1
ATOM 718 O O . GLU A 1 88 ? 20.295 -1.873 -9.130 1.00 98.75 88 GLU A O 1
ATOM 723 N N . LEU A 1 89 ? 18.169 -2.270 -8.529 1.00 98.12 89 LEU A N 1
ATOM 724 C CA . LEU A 1 89 ? 17.654 -2.355 -9.898 1.00 98.12 89 LEU A CA 1
ATOM 725 C C . LEU A 1 89 ? 17.700 -1.004 -10.619 1.00 98.12 89 LEU A C 1
ATOM 727 O O . LEU A 1 89 ? 17.940 -0.966 -11.823 1.00 98.12 89 LEU A O 1
ATOM 731 N N . GLU A 1 90 ? 17.476 0.096 -9.901 1.00 98.56 90 GLU A N 1
ATOM 732 C CA . GLU A 1 90 ? 17.632 1.451 -10.431 1.00 98.56 90 GLU A CA 1
ATOM 733 C C . GLU A 1 90 ? 19.089 1.709 -10.838 1.00 98.56 90 GLU A C 1
ATOM 735 O O . GLU A 1 90 ? 19.332 2.157 -11.958 1.00 98.56 90 GLU A O 1
ATOM 740 N N . ALA A 1 91 ? 20.062 1.315 -10.008 1.00 98.50 91 ALA A N 1
ATOM 741 C CA . ALA A 1 91 ? 21.481 1.417 -10.349 1.00 98.50 91 ALA A CA 1
ATOM 742 C C . ALA A 1 91 ? 21.876 0.534 -11.554 1.00 98.50 91 ALA A C 1
ATOM 744 O O . ALA A 1 91 ? 22.594 0.991 -12.445 1.00 98.50 91 ALA A O 1
ATOM 745 N N . GLU A 1 92 ? 21.382 -0.711 -11.627 1.00 98.75 92 GLU A N 1
ATOM 746 C CA . GLU A 1 92 ? 21.599 -1.597 -12.786 1.00 98.75 92 GLU A CA 1
ATOM 747 C C . GLU A 1 92 ? 21.020 -0.990 -14.081 1.00 98.75 92 GLU A C 1
ATOM 749 O O . GLU A 1 92 ? 21.636 -1.074 -15.149 1.00 98.75 92 GLU A O 1
ATOM 754 N N . LEU A 1 93 ? 19.845 -0.354 -14.005 1.00 98.31 93 LEU A N 1
ATOM 755 C CA . LEU A 1 93 ? 19.229 0.331 -15.143 1.00 98.31 93 LEU A CA 1
ATOM 756 C C . LEU A 1 93 ? 20.050 1.538 -15.602 1.00 98.31 93 LEU A C 1
ATOM 758 O O . LEU A 1 93 ? 20.248 1.699 -16.807 1.00 98.31 93 LEU A O 1
ATOM 762 N N . GLU A 1 94 ? 20.544 2.361 -14.676 1.00 98.69 94 GLU A N 1
ATOM 763 C CA . GLU A 1 94 ? 21.421 3.492 -14.996 1.00 98.69 94 GLU A CA 1
ATOM 764 C C . GLU A 1 94 ? 22.720 3.025 -15.673 1.00 98.69 94 GLU A C 1
ATOM 766 O O . GLU A 1 94 ? 23.133 3.592 -16.689 1.00 98.69 94 GLU A O 1
ATOM 771 N N . GLU A 1 95 ? 23.331 1.942 -15.182 1.00 98.75 95 GLU A N 1
ATOM 772 C CA . GLU A 1 95 ? 24.539 1.363 -15.780 1.00 98.75 95 GLU A CA 1
ATOM 773 C C . GLU A 1 95 ? 24.283 0.852 -17.207 1.00 98.75 95 GLU A C 1
ATOM 775 O O . GLU A 1 95 ? 25.066 1.112 -18.127 1.00 98.75 95 GLU A O 1
ATOM 780 N N . LEU A 1 96 ? 23.175 0.136 -17.425 1.00 98.62 96 LEU A N 1
ATOM 781 C CA . LEU A 1 96 ? 22.802 -0.351 -18.755 1.00 98.62 96 LEU A CA 1
ATOM 782 C C . LEU A 1 96 ? 22.482 0.794 -19.719 1.00 98.62 96 LEU A C 1
ATOM 784 O O . LEU A 1 96 ? 22.846 0.719 -20.894 1.00 98.62 96 LEU A O 1
ATOM 788 N N . GLN A 1 97 ? 21.842 1.862 -19.240 1.00 98.62 97 GLN A N 1
ATOM 789 C CA . GLN A 1 97 ? 21.601 3.059 -20.042 1.00 98.62 97 GLN A CA 1
ATOM 790 C C . GLN A 1 97 ? 22.911 3.740 -20.444 1.00 98.62 97 GLN A C 1
ATOM 792 O O . GLN A 1 97 ? 23.062 4.106 -21.611 1.00 98.62 97 GLN A O 1
ATOM 797 N N . ALA A 1 98 ? 23.875 3.857 -19.528 1.00 98.56 98 ALA A N 1
ATOM 798 C CA . ALA A 1 98 ? 25.198 4.395 -19.835 1.00 98.56 98 ALA A CA 1
ATOM 799 C C . ALA A 1 98 ? 25.903 3.561 -20.918 1.00 98.56 98 ALA A C 1
ATOM 801 O O . ALA A 1 98 ? 26.273 4.100 -21.959 1.00 98.56 98 ALA A O 1
ATOM 802 N N . LYS A 1 99 ? 25.962 2.231 -20.751 1.00 98.69 99 LYS A N 1
ATOM 803 C CA . LYS A 1 99 ? 26.541 1.318 -21.755 1.00 98.69 99 LYS A CA 1
ATOM 804 C C . LYS A 1 99 ? 25.836 1.411 -23.108 1.00 98.69 99 LYS A C 1
ATOM 806 O O . LYS A 1 99 ? 26.487 1.401 -24.150 1.00 98.69 99 LYS A O 1
ATOM 811 N N . SER A 1 100 ? 24.505 1.503 -23.111 1.00 98.56 100 SER A N 1
ATOM 812 C CA . SER A 1 100 ? 23.727 1.663 -24.343 1.00 98.56 100 SER A CA 1
ATOM 813 C C . SER A 1 100 ? 24.054 2.975 -25.056 1.00 98.56 100 SER A C 1
ATOM 815 O O . SER A 1 100 ? 24.116 2.997 -26.285 1.00 98.56 100 SER A O 1
ATOM 817 N N . ASN A 1 101 ? 24.247 4.064 -24.309 1.00 98.56 101 ASN A N 1
ATOM 818 C CA . ASN A 1 101 ? 24.629 5.355 -24.873 1.00 98.56 101 ASN A CA 1
ATOM 819 C C . ASN A 1 101 ? 26.057 5.320 -25.429 1.00 98.56 101 ASN A C 1
ATOM 821 O O . ASN A 1 101 ? 26.270 5.798 -26.538 1.00 98.56 101 ASN A O 1
ATOM 825 N N . ASP A 1 102 ? 27.002 4.690 -24.731 1.00 98.69 102 ASP A N 1
ATOM 826 C CA . ASP A 1 102 ? 28.382 4.541 -25.206 1.00 98.69 102 ASP A CA 1
ATOM 827 C C . ASP A 1 102 ? 28.447 3.772 -26.533 1.00 98.69 102 ASP A C 1
ATOM 829 O O . ASP A 1 102 ? 29.064 4.231 -27.495 1.00 98.69 102 ASP A O 1
ATOM 833 N N . VAL A 1 103 ? 27.738 2.639 -26.630 1.00 98.62 103 VAL A N 1
ATOM 834 C CA . VAL A 1 103 ? 27.645 1.858 -27.876 1.00 98.62 103 VAL A CA 1
ATOM 835 C C . VAL A 1 103 ? 26.986 2.673 -28.987 1.00 98.62 103 VAL A C 1
ATOM 837 O O . VAL A 1 103 ? 27.425 2.623 -30.136 1.00 98.62 103 VAL A O 1
ATOM 840 N N . LYS A 1 104 ? 25.941 3.445 -28.667 1.00 98.62 104 LYS A N 1
ATOM 841 C CA . LYS A 1 104 ? 25.284 4.322 -29.640 1.00 98.62 104 LYS A CA 1
ATOM 842 C C . LYS A 1 104 ? 26.260 5.360 -30.200 1.00 98.62 104 LYS A C 1
ATOM 844 O O . LYS A 1 104 ? 26.330 5.507 -31.417 1.00 98.62 104 LYS A O 1
ATOM 849 N N . ILE A 1 105 ? 27.041 6.015 -29.340 1.00 98.62 105 ILE A N 1
ATOM 850 C CA . ILE A 1 105 ? 28.067 6.982 -29.752 1.00 98.62 105 ILE A CA 1
ATOM 851 C C . ILE A 1 105 ? 29.136 6.294 -30.615 1.00 98.62 105 ILE A C 1
ATOM 853 O O . ILE A 1 105 ? 29.508 6.817 -31.663 1.00 98.62 105 ILE A O 1
ATOM 857 N N . GLU A 1 106 ? 29.605 5.102 -30.233 1.00 98.62 106 GLU A N 1
ATOM 858 C CA . GLU A 1 106 ? 30.585 4.343 -31.025 1.00 98.62 106 GLU A CA 1
ATOM 859 C C . GLU A 1 106 ? 30.057 4.019 -32.435 1.00 98.62 106 GLU A C 1
ATOM 861 O O . GLU A 1 106 ? 30.785 4.139 -33.426 1.00 98.62 106 GLU A O 1
ATOM 866 N N . LEU A 1 107 ? 28.783 3.629 -32.541 1.00 98.38 107 LEU A N 1
ATOM 867 C CA . LEU A 1 107 ? 28.132 3.361 -33.821 1.00 98.38 107 LEU A CA 1
ATOM 868 C C . LEU A 1 107 ? 27.960 4.628 -34.661 1.00 98.38 107 LEU A C 1
ATOM 870 O O . LEU A 1 107 ? 28.210 4.576 -35.864 1.00 98.38 107 LEU A O 1
ATOM 874 N N . GLU A 1 108 ? 27.587 5.755 -34.052 1.00 98.56 108 GLU A N 1
ATOM 875 C CA . GLU A 1 108 ? 27.496 7.052 -34.735 1.00 98.56 108 GLU A CA 1
ATOM 876 C C . GLU A 1 108 ? 28.862 7.471 -35.302 1.00 98.56 108 GLU A C 1
ATOM 878 O O . GLU A 1 108 ? 28.970 7.775 -36.490 1.00 98.56 108 GLU A O 1
ATOM 883 N N . VAL A 1 109 ? 29.936 7.361 -34.512 1.00 98.69 109 VAL A N 1
ATOM 884 C CA . VAL A 1 109 ? 31.307 7.661 -34.964 1.00 98.69 109 VAL A CA 1
ATOM 885 C C . VAL A 1 109 ? 31.730 6.754 -36.126 1.00 98.69 109 VAL A C 1
ATOM 887 O O . VAL A 1 109 ? 32.310 7.230 -37.108 1.00 98.69 109 VAL A O 1
ATOM 890 N N . LYS A 1 110 ? 31.431 5.448 -36.059 1.00 98.56 110 LYS A N 1
ATOM 891 C CA . LYS A 1 110 ? 31.712 4.507 -37.159 1.00 98.56 110 LYS A CA 1
ATOM 892 C C . LYS A 1 110 ? 30.904 4.833 -38.412 1.00 98.56 110 LYS A C 1
ATOM 894 O O . LYS A 1 110 ? 31.460 4.776 -39.508 1.00 98.56 110 LYS A O 1
ATOM 899 N N . ALA A 1 111 ? 29.627 5.184 -38.265 1.00 98.50 111 ALA A N 1
ATOM 900 C CA . ALA A 1 111 ? 28.764 5.559 -39.378 1.00 98.50 111 ALA A CA 1
ATOM 901 C C . ALA A 1 111 ? 29.292 6.810 -40.093 1.00 98.50 111 ALA A C 1
ATOM 903 O O . ALA A 1 111 ? 29.435 6.798 -41.313 1.00 98.50 111 ALA A O 1
ATOM 904 N N . GLU A 1 112 ? 29.687 7.845 -39.348 1.00 98.50 112 GLU A N 1
ATOM 905 C CA . GLU A 1 112 ? 30.339 9.022 -39.930 1.00 98.50 112 GLU A CA 1
ATOM 906 C C . GLU A 1 112 ? 31.678 8.678 -40.598 1.00 98.50 112 GLU A C 1
ATOM 908 O O . GLU A 1 112 ? 32.022 9.234 -41.639 1.00 98.50 112 GLU A O 1
ATOM 913 N N . GLY A 1 113 ? 32.468 7.776 -40.005 1.00 98.50 113 GLY A N 1
ATOM 914 C CA . GLY A 1 113 ? 33.722 7.296 -40.589 1.00 98.50 113 GLY A CA 1
ATOM 915 C C . GLY A 1 113 ? 33.513 6.623 -41.946 1.00 98.50 113 GLY A C 1
ATOM 916 O O . GLY A 1 113 ? 34.218 6.932 -42.906 1.00 98.50 113 GLY A O 1
ATOM 917 N N . LEU A 1 114 ? 32.510 5.746 -42.038 1.00 98.50 114 LEU A N 1
ATOM 918 C CA . LEU A 1 114 ? 32.122 5.097 -43.288 1.00 98.50 114 LEU A CA 1
ATOM 919 C C . LEU A 1 114 ? 31.583 6.104 -44.306 1.00 98.50 114 LEU A C 1
ATOM 921 O O . LEU A 1 114 ? 31.967 6.020 -45.468 1.00 98.50 114 LEU A O 1
ATOM 925 N N . GLN A 1 115 ? 30.772 7.077 -43.880 1.00 98.38 115 GLN A N 1
ATOM 926 C CA . GLN A 1 115 ? 30.267 8.125 -44.769 1.00 98.38 115 GLN A CA 1
ATOM 927 C C . GLN A 1 115 ? 31.413 8.920 -45.406 1.00 98.38 115 GLN A C 1
ATOM 929 O O . GLN A 1 115 ? 31.451 9.053 -46.622 1.00 98.38 115 GLN A O 1
ATOM 934 N N . ARG A 1 116 ? 32.412 9.345 -44.619 1.00 98.50 116 ARG A N 1
ATOM 935 C CA . ARG A 1 116 ? 33.599 10.041 -45.155 1.00 98.50 116 ARG A CA 1
ATOM 936 C C . ARG A 1 116 ? 34.352 9.198 -46.186 1.00 98.50 116 ARG A C 1
ATOM 938 O O . ARG A 1 116 ? 34.828 9.734 -47.178 1.00 98.50 116 ARG A O 1
ATOM 945 N N . ARG A 1 117 ? 34.464 7.882 -45.965 1.00 98.50 117 ARG A N 1
ATOM 946 C CA . ARG A 1 117 ? 35.125 6.969 -46.911 1.00 98.50 117 ARG A CA 1
ATOM 947 C C . ARG A 1 117 ? 34.319 6.789 -48.196 1.00 98.50 117 ARG A C 1
ATOM 949 O O . ARG A 1 117 ? 34.916 6.657 -49.259 1.00 98.50 117 ARG A O 1
ATOM 956 N N . VAL A 1 118 ? 32.990 6.770 -48.101 1.00 98.69 118 VAL A N 1
ATOM 957 C CA . VAL A 1 118 ? 32.106 6.784 -49.273 1.00 98.69 118 VAL A CA 1
ATOM 958 C C . VAL A 1 118 ? 32.318 8.072 -50.062 1.00 98.69 118 VAL A C 1
ATOM 960 O O . VAL A 1 118 ? 32.604 7.985 -51.251 1.00 98.69 118 VAL A O 1
ATOM 963 N N . ASP A 1 119 ? 32.289 9.232 -49.403 1.00 98.44 119 ASP A N 1
ATOM 964 C CA . ASP A 1 119 ? 32.493 10.533 -50.053 1.00 98.44 119 ASP A CA 1
ATOM 965 C C . ASP A 1 119 ? 33.876 10.617 -50.744 1.00 98.44 119 ASP A C 1
ATOM 967 O O . ASP A 1 119 ? 33.996 11.114 -51.864 1.00 98.44 119 ASP A O 1
ATOM 971 N N . GLU A 1 120 ? 34.927 10.082 -50.109 1.00 98.62 120 GLU A N 1
ATOM 972 C CA . GLU A 1 120 ? 36.282 9.997 -50.674 1.00 98.62 120 GLU A CA 1
ATOM 973 C C . GLU A 1 120 ? 36.331 9.110 -51.932 1.00 98.62 120 GLU A C 1
ATOM 975 O O . GLU A 1 120 ? 36.854 9.525 -52.965 1.00 98.62 120 GLU A O 1
ATOM 980 N N . LEU A 1 121 ? 35.736 7.913 -51.881 1.00 98.44 121 LEU A N 1
ATOM 981 C CA . LEU A 1 121 ? 35.673 7.005 -53.033 1.00 98.44 121 LEU A CA 1
ATOM 982 C C . LEU A 1 121 ? 34.822 7.574 -54.176 1.00 98.44 121 LEU A C 1
ATOM 984 O O . LEU A 1 121 ? 35.125 7.348 -55.349 1.00 98.44 121 LEU A O 1
ATOM 988 N N . GLU A 1 122 ? 33.753 8.306 -53.862 1.00 98.44 122 GLU A N 1
ATOM 989 C CA . GLU A 1 122 ? 32.952 9.009 -54.863 1.00 98.44 122 GLU A CA 1
ATOM 990 C C . GLU A 1 122 ? 33.764 10.097 -55.573 1.00 98.44 122 GLU A C 1
ATOM 992 O O . GLU A 1 122 ? 33.670 10.211 -56.799 1.00 98.44 122 GLU A O 1
ATOM 997 N N . ALA A 1 123 ? 34.597 10.844 -54.841 1.00 98.31 123 ALA A N 1
ATOM 998 C CA . ALA A 1 123 ? 35.511 11.826 -55.419 1.00 98.31 123 ALA A CA 1
ATOM 999 C C . ALA A 1 123 ? 36.571 11.165 -56.321 1.00 98.31 123 ALA A C 1
ATOM 1001 O O . ALA A 1 123 ? 36.725 11.573 -57.474 1.00 98.31 123 ALA A O 1
ATOM 1002 N N . GLU A 1 124 ? 37.225 10.088 -55.868 1.00 98.44 124 GLU A N 1
ATOM 1003 C CA . GLU A 1 124 ? 38.184 9.322 -56.685 1.00 98.44 124 GLU A CA 1
ATOM 1004 C C . GLU A 1 124 ? 37.537 8.785 -57.978 1.00 98.44 124 GLU A C 1
ATOM 1006 O O . GLU A 1 124 ? 38.112 8.864 -59.068 1.00 98.44 124 GLU A O 1
ATOM 1011 N N . LEU A 1 125 ? 36.305 8.268 -57.896 1.00 98.00 125 LEU A N 1
ATOM 1012 C CA . LEU A 1 125 ? 35.556 7.815 -59.072 1.00 98.00 125 LEU A CA 1
ATOM 1013 C C . LEU A 1 125 ? 35.228 8.961 -60.037 1.00 98.00 125 LEU A C 1
ATOM 1015 O O . LEU A 1 125 ? 35.217 8.738 -61.251 1.00 98.00 125 LEU A O 1
ATOM 1019 N N . GLN A 1 126 ? 34.936 10.163 -59.534 1.00 98.00 126 GLN A N 1
ATOM 1020 C CA . GLN A 1 126 ? 34.719 11.343 -60.375 1.00 98.00 126 GLN A CA 1
ATOM 1021 C C . GLN A 1 126 ? 36.002 11.751 -61.108 1.00 98.00 126 GLN A C 1
ATOM 1023 O O . GLN A 1 126 ? 35.949 11.986 -62.317 1.00 98.00 126 GLN A O 1
ATOM 1028 N N . GLU A 1 127 ? 37.152 11.750 -60.430 1.00 98.00 127 GLU A N 1
ATOM 1029 C CA . GLU A 1 127 ? 38.453 12.032 -61.051 1.00 98.00 127 GLU A CA 1
ATOM 1030 C C . GLU A 1 127 ? 38.801 11.009 -62.142 1.00 98.00 127 GLU A C 1
ATOM 1032 O O . GLU A 1 127 ? 39.167 11.382 -63.259 1.00 98.00 127 GLU A O 1
ATOM 1037 N N . LEU A 1 128 ? 38.613 9.712 -61.869 1.00 98.19 128 LEU A N 1
ATOM 1038 C CA . LEU A 1 128 ? 38.837 8.653 -62.858 1.00 98.19 128 LEU A CA 1
ATOM 1039 C C . LEU A 1 128 ? 37.902 8.772 -64.068 1.00 98.19 128 LEU A C 1
ATOM 1041 O O . LEU A 1 128 ? 38.316 8.507 -65.199 1.00 98.19 128 LEU A O 1
ATOM 1045 N N . ARG A 1 129 ? 36.639 9.167 -63.855 1.00 98.00 129 ARG A N 1
ATOM 1046 C CA . ARG A 1 129 ? 35.691 9.430 -64.950 1.00 98.00 129 ARG A CA 1
ATOM 1047 C C . ARG A 1 129 ? 36.156 10.600 -65.814 1.00 98.00 129 ARG A C 1
ATOM 1049 O O . ARG A 1 129 ? 36.163 10.444 -67.032 1.00 98.00 129 ARG A O 1
ATOM 1056 N N . ALA A 1 130 ? 36.600 11.701 -65.210 1.00 97.81 130 ALA A N 1
ATOM 1057 C CA . ALA A 1 130 ? 37.138 12.851 -65.936 1.00 97.81 130 ALA A CA 1
ATOM 1058 C C . ALA A 1 130 ? 38.390 12.476 -66.749 1.00 97.81 130 ALA A C 1
ATOM 1060 O O . ALA A 1 130 ? 38.431 12.696 -67.957 1.00 97.81 130 ALA A O 1
ATOM 1061 N N . ALA A 1 131 ? 39.357 11.787 -66.135 1.00 97.81 131 ALA A N 1
ATOM 1062 C CA . ALA A 1 131 ? 40.561 11.319 -66.826 1.00 97.81 131 ALA A CA 1
ATOM 1063 C C . ALA A 1 131 ? 40.240 10.367 -67.995 1.00 97.81 131 ALA A C 1
ATOM 1065 O O . ALA A 1 131 ? 40.895 10.393 -69.040 1.00 97.81 131 ALA A O 1
ATOM 1066 N N . ARG A 1 132 ? 39.212 9.520 -67.847 1.00 97.88 132 ARG A N 1
ATOM 1067 C CA . ARG A 1 132 ? 38.723 8.655 -68.929 1.00 97.88 132 ARG A CA 1
ATOM 1068 C C . ARG A 1 132 ? 38.100 9.462 -70.067 1.00 97.88 132 ARG A C 1
ATOM 1070 O O . ARG A 1 132 ? 38.279 9.098 -71.228 1.00 97.88 132 ARG A O 1
ATOM 1077 N N . GLU A 1 133 ? 37.344 10.511 -69.762 1.00 97.50 133 GLU A N 1
ATOM 1078 C CA . GLU A 1 133 ? 36.764 11.398 -70.773 1.00 97.50 133 GLU A CA 1
ATOM 1079 C C . GLU A 1 133 ? 37.847 12.157 -71.542 1.00 97.50 133 GLU A C 1
ATOM 1081 O O . GLU A 1 133 ? 37.816 12.136 -72.772 1.00 97.50 133 GLU A O 1
ATOM 1086 N N . ASP A 1 134 ? 38.851 12.698 -70.849 1.00 96.88 134 ASP A N 1
ATOM 1087 C CA . ASP A 1 134 ? 40.026 13.341 -71.454 1.00 96.88 134 ASP A CA 1
ATOM 1088 C C . ASP A 1 134 ? 40.827 12.377 -72.345 1.00 96.88 134 ASP A C 1
ATOM 1090 O O . ASP A 1 134 ? 41.321 12.724 -73.420 1.00 96.88 134 ASP A O 1
ATOM 1094 N N . MET A 1 135 ? 40.943 11.116 -71.931 1.00 97.31 135 MET A N 1
ATOM 1095 C CA . MET A 1 135 ? 41.575 10.093 -72.758 1.00 97.31 135 MET A CA 1
ATOM 1096 C C . MET A 1 135 ? 40.735 9.781 -74.002 1.00 97.31 135 MET A C 1
ATOM 1098 O O . MET A 1 135 ? 41.275 9.678 -75.102 1.00 97.31 135 MET A O 1
ATOM 1102 N N . ASN A 1 136 ? 39.414 9.659 -73.857 1.00 96.44 136 ASN A N 1
ATOM 1103 C CA . ASN A 1 136 ? 38.508 9.417 -74.980 1.00 96.44 136 ASN A CA 1
ATOM 1104 C C . ASN A 1 136 ? 38.505 10.577 -75.988 1.00 96.44 136 ASN A C 1
ATOM 1106 O O . ASN A 1 136 ? 38.395 10.325 -77.190 1.00 96.44 136 ASN A O 1
ATOM 1110 N N . THR A 1 137 ? 38.608 11.830 -75.534 1.00 95.75 137 THR A N 1
ATOM 1111 C CA . THR A 1 137 ? 38.745 12.992 -76.428 1.00 95.75 137 THR A CA 1
ATOM 1112 C C . THR A 1 137 ? 40.080 12.948 -77.163 1.00 95.75 137 THR A C 1
ATOM 1114 O O . THR A 1 137 ? 40.077 13.012 -78.387 1.00 95.75 137 THR A O 1
ATOM 1117 N N . SER A 1 138 ? 41.188 12.686 -76.466 1.00 95.88 138 SER A N 1
ATOM 1118 C CA . SER A 1 138 ? 42.514 12.528 -77.082 1.00 95.88 138 SER A CA 1
ATOM 1119 C C . SER A 1 138 ? 42.563 11.405 -78.131 1.00 95.88 138 SER A C 1
ATOM 1121 O O . SER A 1 138 ? 43.082 11.589 -79.233 1.00 95.88 138 SER A O 1
ATOM 1123 N N . VAL A 1 139 ? 41.958 10.244 -77.845 1.00 95.62 139 VAL A N 1
ATOM 1124 C CA . VAL A 1 139 ? 41.837 9.139 -78.815 1.00 95.62 139 VAL A CA 1
ATOM 1125 C C . VAL A 1 139 ? 41.012 9.561 -80.031 1.00 95.62 139 VAL A C 1
ATOM 1127 O O . VAL A 1 139 ? 41.391 9.255 -81.162 1.00 95.62 139 VAL A O 1
ATOM 1130 N N . ARG A 1 140 ? 39.900 10.278 -79.823 1.00 93.81 140 ARG A N 1
ATOM 1131 C CA . ARG A 1 140 ? 39.062 10.793 -80.915 1.00 93.81 140 ARG A CA 1
ATOM 1132 C C . ARG A 1 140 ? 39.831 11.785 -81.789 1.00 93.81 140 ARG A C 1
ATOM 1134 O O . ARG A 1 140 ? 39.752 11.677 -83.011 1.00 93.81 140 ARG A O 1
ATOM 1141 N N . ASP A 1 141 ? 40.593 12.689 -81.187 1.00 92.94 141 ASP A N 1
ATOM 1142 C CA . ASP A 1 141 ? 41.395 13.684 -81.901 1.00 92.94 141 ASP A CA 1
ATOM 1143 C C . ASP A 1 141 ? 42.499 13.007 -82.727 1.00 92.94 141 ASP A C 1
ATOM 1145 O O . ASP A 1 141 ? 42.616 13.254 -83.928 1.00 92.94 141 ASP A O 1
ATOM 1149 N N . CYS A 1 142 ? 43.238 12.065 -82.131 1.00 91.44 142 CYS A N 1
ATOM 1150 C CA . CYS A 1 142 ? 44.226 11.243 -82.836 1.00 91.44 142 CYS A CA 1
ATOM 1151 C C . CYS A 1 142 ? 43.601 10.441 -83.990 1.00 91.44 142 CYS A C 1
ATOM 1153 O O . CYS A 1 142 ? 44.157 10.392 -85.088 1.00 91.44 142 CYS A O 1
ATOM 1155 N N . SER A 1 143 ? 42.429 9.837 -83.771 1.00 91.69 143 SER A N 1
ATOM 1156 C CA . SER A 1 143 ? 41.706 9.102 -84.813 1.00 91.69 143 SER A CA 1
ATOM 1157 C C . SER A 1 143 ? 41.240 10.018 -85.948 1.00 91.69 143 SER A C 1
ATOM 1159 O O . SER A 1 143 ? 41.296 9.619 -87.110 1.00 91.69 143 SER A O 1
ATOM 1161 N N . GLY A 1 144 ? 40.797 11.240 -85.639 1.00 86.94 144 GLY A N 1
ATOM 1162 C CA . GLY A 1 144 ? 40.430 12.239 -86.642 1.00 86.94 144 GLY A CA 1
ATOM 1163 C C . GLY A 1 144 ? 41.627 12.675 -87.490 1.00 86.94 144 GLY A C 1
ATOM 1164 O O . GLY A 1 144 ? 41.509 12.796 -88.708 1.00 86.94 144 GLY A O 1
ATOM 1165 N N . LEU A 1 145 ? 42.801 12.844 -86.873 1.00 85.00 145 LEU A N 1
ATOM 1166 C CA . LEU A 1 145 ? 44.047 13.132 -87.590 1.00 85.00 145 LEU A CA 1
ATOM 1167 C C . LEU A 1 145 ? 44.471 11.978 -88.509 1.00 85.00 145 LEU A C 1
ATOM 1169 O O . LEU A 1 145 ? 44.896 12.235 -89.634 1.00 85.00 145 LEU A O 1
ATOM 1173 N N . LEU A 1 146 ? 44.315 10.725 -88.069 1.00 75.88 146 LEU A N 1
ATOM 1174 C CA . LEU A 1 146 ? 44.600 9.543 -88.889 1.00 75.88 146 LEU A CA 1
ATOM 1175 C C . LEU A 1 146 ? 43.676 9.441 -90.106 1.00 75.88 146 LEU A C 1
ATOM 1177 O O . LEU A 1 146 ? 44.173 9.250 -91.209 1.00 75.88 146 LEU A O 1
ATOM 1181 N N . LEU A 1 147 ? 42.365 9.639 -89.938 1.00 74.56 147 LEU A N 1
ATOM 1182 C CA . LEU A 1 147 ? 41.418 9.652 -91.061 1.00 74.56 147 LEU A CA 1
ATOM 1183 C C . LEU A 1 147 ? 41.738 10.770 -92.063 1.00 74.56 147 LEU A C 1
ATOM 1185 O O . LEU A 1 147 ? 41.683 10.553 -93.270 1.00 74.56 147 LEU A O 1
ATOM 1189 N N . ASN A 1 148 ? 42.132 11.953 -91.583 1.00 68.81 148 ASN A N 1
ATOM 1190 C CA . ASN A 1 148 ? 42.570 13.040 -92.460 1.00 68.81 148 ASN A CA 1
ATOM 1191 C C . ASN A 1 148 ? 43.868 12.689 -93.207 1.00 68.81 148 ASN A C 1
ATOM 1193 O O . ASN A 1 148 ? 43.988 12.996 -94.391 1.00 68.81 148 ASN A O 1
ATOM 1197 N N . ALA A 1 149 ? 44.824 12.023 -92.553 1.00 65.25 149 ALA A N 1
ATOM 1198 C CA . ALA A 1 149 ? 46.044 11.547 -93.202 1.00 65.25 149 ALA A CA 1
ATOM 1199 C C . ALA A 1 149 ? 45.756 10.440 -94.234 1.00 65.25 149 ALA A C 1
ATOM 1201 O O . ALA A 1 149 ? 46.330 10.446 -95.318 1.00 65.25 149 ALA A O 1
ATOM 1202 N N . GLU A 1 150 ? 44.830 9.527 -93.942 1.00 58.94 150 GLU A N 1
ATOM 1203 C CA . GLU A 1 150 ? 44.431 8.445 -94.845 1.00 58.94 150 GLU A CA 1
ATOM 1204 C C . GLU A 1 150 ? 43.667 8.972 -96.070 1.00 58.94 150 GLU A C 1
ATOM 1206 O O . GLU A 1 150 ? 43.908 8.511 -97.182 1.00 58.94 150 GLU A O 1
ATOM 1211 N N . VAL A 1 151 ? 42.839 10.013 -95.919 1.00 59.44 151 VAL A N 1
ATOM 1212 C CA . VAL A 1 151 ? 42.224 10.724 -97.056 1.00 59.44 151 VAL A CA 1
ATOM 1213 C C . VAL A 1 151 ? 43.279 11.425 -97.919 1.00 59.44 151 VAL A C 1
ATOM 1215 O O . VAL A 1 151 ? 43.152 11.412 -99.141 1.00 59.44 151 VAL A O 1
ATOM 1218 N N . VAL A 1 152 ? 44.342 11.981 -97.329 1.00 56.69 152 VAL A N 1
ATOM 1219 C CA . VAL A 1 152 ? 45.459 12.576 -98.091 1.00 56.69 152 VAL A CA 1
ATOM 1220 C C . VAL A 1 152 ? 46.238 11.502 -98.863 1.00 56.69 152 VAL A C 1
ATOM 1222 O O . VAL A 1 152 ? 46.509 11.686 -100.047 1.00 56.69 152 VAL A O 1
ATOM 1225 N N . VAL A 1 153 ? 46.498 10.340 -98.258 1.00 54.34 153 VAL A N 1
ATOM 1226 C CA . VAL A 1 153 ? 47.171 9.210 -98.931 1.00 54.34 153 VAL A CA 1
ATOM 1227 C C . VAL A 1 153 ? 46.271 8.551 -99.993 1.00 54.34 153 VAL A C 1
ATOM 1229 O O . VAL A 1 153 ? 46.756 8.132 -101.042 1.00 54.34 153 VAL A O 1
ATOM 1232 N N . SER A 1 154 ? 44.951 8.503 -99.788 1.00 47.97 154 SER A N 1
ATOM 1233 C CA . SER A 1 154 ? 43.991 7.974 -100.771 1.00 47.97 154 SER A CA 1
ATOM 1234 C C . SER A 1 154 ? 43.738 8.949 -101.935 1.00 47.97 154 SER A C 1
ATOM 1236 O O . SER A 1 154 ? 43.552 8.517 -103.074 1.00 47.97 154 SER A O 1
ATOM 1238 N N . ALA A 1 155 ? 43.823 10.264 -101.693 1.00 47.50 155 ALA A N 1
ATOM 1239 C CA . ALA A 1 155 ? 43.788 11.288 -102.741 1.00 47.50 155 ALA A CA 1
ATOM 1240 C C . ALA A 1 155 ? 45.048 11.274 -103.631 1.00 47.50 155 ALA A C 1
ATOM 1242 O O . ALA A 1 155 ? 44.955 11.605 -104.812 1.00 47.50 155 ALA A O 1
ATOM 1243 N N . GLU A 1 156 ? 46.196 10.825 -103.115 1.00 43.41 156 GLU A N 1
ATOM 1244 C CA . GLU A 1 156 ? 47.415 10.584 -103.908 1.00 43.41 156 GLU A CA 1
ATOM 1245 C C . GLU A 1 156 ? 47.451 9.178 -104.551 1.00 43.41 156 GLU A C 1
ATOM 1247 O O . GLU A 1 156 ? 48.144 8.966 -105.546 1.00 43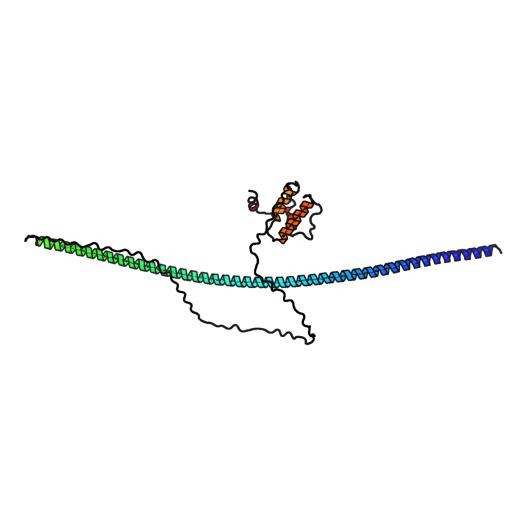.41 156 GLU A O 1
ATOM 1252 N N . GLY A 1 157 ? 46.663 8.222 -104.043 1.00 38.22 157 GLY A N 1
ATOM 1253 C CA . GLY A 1 157 ? 46.591 6.835 -104.526 1.00 38.22 157 GLY A CA 1
ATOM 1254 C C . GLY A 1 157 ? 45.545 6.542 -105.615 1.00 38.22 157 GLY A C 1
ATOM 1255 O O . GLY A 1 157 ? 45.577 5.469 -106.218 1.00 38.22 157 GLY A O 1
ATOM 1256 N N . MET A 1 158 ? 44.637 7.471 -105.937 1.00 41.88 158 MET A N 1
ATOM 1257 C CA . MET A 1 158 ? 43.644 7.310 -107.016 1.00 41.88 158 MET A CA 1
ATOM 1258 C C . MET A 1 158 ? 44.207 7.620 -108.420 1.00 41.88 158 MET A C 1
ATOM 1260 O O . MET A 1 158 ? 43.598 8.328 -109.222 1.00 41.88 158 MET A O 1
ATOM 1264 N N . GLN A 1 159 ? 45.358 7.030 -108.761 1.00 46.41 159 GLN A N 1
ATOM 1265 C CA . GLN A 1 159 ? 45.814 6.925 -110.152 1.00 46.41 159 GLN A CA 1
ATOM 1266 C C . GLN A 1 159 ? 46.419 5.559 -110.515 1.00 46.41 159 GLN A C 1
ATOM 1268 O O . GLN A 1 159 ? 47.239 5.500 -111.429 1.00 46.41 159 GLN A O 1
ATOM 1273 N N . GLN A 1 160 ? 46.004 4.451 -109.878 1.00 41.59 160 GLN A N 1
ATOM 1274 C CA . GLN A 1 160 ? 46.190 3.113 -110.464 1.00 41.59 160 GLN A CA 1
ATOM 1275 C C . GLN A 1 160 ? 45.347 1.993 -109.814 1.00 41.59 160 GLN A C 1
ATOM 1277 O O . GLN A 1 160 ? 45.505 1.698 -108.640 1.00 41.59 160 GLN A O 1
ATOM 1282 N N . GLN A 1 161 ? 44.549 1.331 -110.670 1.00 35.78 161 GLN A N 1
ATOM 1283 C CA . GLN A 1 161 ? 44.164 -0.100 -110.659 1.00 35.78 161 GLN A CA 1
ATOM 1284 C C . GLN A 1 161 ? 43.253 -0.590 -109.511 1.00 35.78 161 GLN A C 1
ATOM 1286 O O . GLN A 1 161 ? 43.612 -0.574 -108.348 1.00 35.78 161 GLN A O 1
ATOM 1291 N N . SER A 1 162 ? 41.977 -0.915 -109.748 1.00 43.12 162 SER A N 1
ATOM 1292 C CA . SER A 1 162 ? 41.391 -2.062 -110.478 1.00 43.12 162 SER A CA 1
ATOM 1293 C C . SER A 1 162 ? 41.508 -3.425 -109.777 1.00 43.12 162 SER A C 1
ATOM 1295 O O . SER A 1 162 ? 42.614 -3.915 -109.585 1.00 43.12 162 SER A O 1
ATOM 1297 N N . LEU A 1 163 ? 40.334 -4.064 -109.633 1.00 34.09 163 LEU A N 1
ATOM 1298 C CA . LEU A 1 163 ? 40.031 -5.501 -109.470 1.00 34.09 163 LEU A CA 1
ATOM 1299 C C . LEU A 1 163 ? 39.908 -6.069 -108.041 1.00 34.09 163 LEU A C 1
ATOM 1301 O O . LEU A 1 163 ? 40.891 -6.367 -107.386 1.00 34.09 163 LEU A O 1
ATOM 1305 N N . GLY A 1 164 ? 38.644 -6.306 -107.656 1.00 38.50 164 GLY A N 1
ATOM 1306 C CA . GLY A 1 164 ? 38.084 -7.618 -107.291 1.00 38.50 164 GLY A CA 1
ATOM 1307 C C . GLY A 1 164 ? 38.659 -8.389 -106.098 1.00 38.50 164 GLY A C 1
ATOM 1308 O O . GLY A 1 164 ? 39.822 -8.757 -106.101 1.00 38.50 164 GLY A O 1
ATOM 1309 N N . ILE A 1 165 ? 37.781 -8.785 -105.169 1.00 36.31 165 ILE A N 1
ATOM 1310 C CA . ILE A 1 165 ? 37.437 -10.188 -104.845 1.00 36.31 165 ILE A CA 1
ATOM 1311 C C . ILE A 1 165 ? 36.496 -10.213 -103.626 1.00 36.31 165 ILE A C 1
ATOM 1313 O O . ILE A 1 165 ? 36.676 -9.523 -102.630 1.00 36.31 165 ILE A O 1
ATOM 1317 N N . SER A 1 166 ? 35.465 -11.036 -103.764 1.00 46.25 166 SER A N 1
ATOM 1318 C CA . SER A 1 166 ? 34.516 -11.524 -102.768 1.00 46.25 166 SER A CA 1
ATOM 1319 C C . SER A 1 166 ? 35.151 -12.396 -101.676 1.00 46.25 166 SER A C 1
ATOM 1321 O O . SER A 1 166 ? 35.813 -13.374 -102.022 1.00 46.25 166 SER A O 1
ATOM 1323 N N . HIS A 1 167 ? 34.797 -12.195 -100.404 1.00 35.62 167 HIS A N 1
ATOM 1324 C CA . HIS A 1 167 ? 34.583 -13.320 -99.484 1.00 35.62 167 HIS A CA 1
ATOM 1325 C C . HIS A 1 167 ? 33.749 -12.931 -98.261 1.00 35.62 167 HIS A C 1
ATOM 1327 O O . HIS A 1 167 ? 33.925 -11.863 -97.683 1.00 35.62 167 HIS A O 1
ATOM 1333 N N . ALA A 1 168 ? 32.815 -13.817 -97.929 1.00 47.41 168 ALA A N 1
ATOM 1334 C CA . ALA A 1 168 ? 31.988 -13.798 -96.738 1.00 47.41 168 ALA A CA 1
ATOM 1335 C C . ALA A 1 168 ? 32.775 -14.355 -95.548 1.00 47.41 168 ALA A C 1
ATOM 1337 O O . ALA A 1 168 ? 33.509 -15.321 -95.738 1.00 47.41 168 ALA A O 1
ATOM 1338 N N . GLU A 1 169 ? 32.547 -13.840 -94.339 1.00 41.31 169 GLU A N 1
ATOM 1339 C CA . GLU A 1 169 ? 32.638 -14.685 -93.149 1.00 41.31 169 GLU A CA 1
ATOM 1340 C C . GLU A 1 169 ? 31.795 -14.140 -91.993 1.00 41.31 169 GLU A C 1
ATOM 1342 O O . GLU A 1 169 ? 31.815 -12.964 -91.633 1.00 41.31 169 GLU A O 1
ATOM 1347 N N . GLU A 1 170 ? 30.992 -15.063 -91.492 1.00 49.50 170 GLU A N 1
ATOM 1348 C CA . GLU A 1 170 ? 30.006 -15.020 -90.432 1.00 49.50 170 GLU A CA 1
ATOM 1349 C C . GLU A 1 170 ? 30.725 -15.168 -89.085 1.00 49.50 170 GLU A C 1
ATOM 1351 O O . GLU A 1 170 ? 31.444 -16.143 -88.880 1.00 49.50 170 GLU A O 1
ATOM 1356 N N . ILE A 1 171 ? 30.545 -14.224 -88.153 1.00 44.47 171 ILE A N 1
ATOM 1357 C CA . ILE A 1 171 ? 30.980 -14.394 -86.758 1.00 44.47 171 ILE A CA 1
ATOM 1358 C C . ILE A 1 171 ? 29.823 -14.034 -85.818 1.00 44.47 171 ILE A C 1
ATOM 1360 O O . ILE A 1 171 ? 29.188 -12.986 -85.917 1.00 44.47 171 ILE A O 1
ATOM 1364 N N . LEU A 1 172 ? 29.561 -15.000 -84.943 1.00 48.06 172 LEU A N 1
ATOM 1365 C CA . LEU A 1 172 ? 28.434 -15.205 -84.039 1.00 48.06 172 LEU A CA 1
ATOM 1366 C C . LEU A 1 172 ? 28.239 -14.115 -82.962 1.00 48.06 172 LEU A C 1
ATOM 1368 O O . LEU A 1 172 ? 29.200 -13.462 -82.552 1.00 48.06 172 LEU A O 1
ATOM 1372 N N . PRO A 1 173 ? 27.020 -13.996 -82.397 1.00 47.50 173 PRO A N 1
ATOM 1373 C CA . PRO A 1 173 ? 26.755 -13.174 -81.221 1.00 47.50 173 PRO A CA 1
ATOM 1374 C C . PRO A 1 173 ? 27.253 -13.867 -79.941 1.00 47.50 173 PRO A C 1
ATOM 1376 O O . PRO A 1 173 ? 26.786 -14.946 -79.574 1.00 47.50 173 PRO A O 1
ATOM 1379 N N . VAL A 1 174 ? 28.180 -13.227 -79.224 1.00 44.62 174 VAL A N 1
ATOM 1380 C CA . VAL A 1 174 ? 28.574 -13.627 -77.865 1.00 44.62 174 VAL A CA 1
ATOM 1381 C C . VAL A 1 174 ? 27.456 -13.226 -76.901 1.00 44.62 174 VAL A C 1
ATOM 1383 O O . VAL A 1 174 ? 27.266 -12.050 -76.598 1.00 44.62 174 VAL A O 1
ATOM 1386 N N . GLY A 1 175 ? 26.695 -14.217 -76.435 1.00 42.75 175 GLY A N 1
ATOM 1387 C CA . GLY A 1 175 ? 25.746 -14.060 -75.339 1.00 42.75 175 GLY A CA 1
ATOM 1388 C C . GLY A 1 175 ? 26.479 -13.785 -74.027 1.00 42.75 175 GLY A C 1
ATOM 1389 O O . GLY A 1 175 ? 27.246 -14.618 -73.550 1.0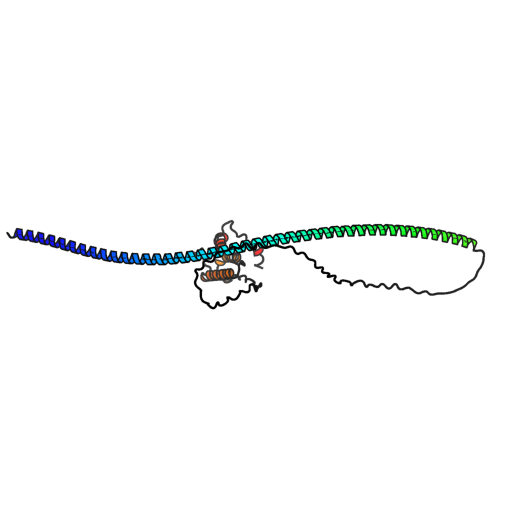0 42.75 175 GLY A O 1
ATOM 1390 N N . ILE A 1 176 ? 26.232 -12.615 -73.440 1.00 42.56 176 ILE A N 1
ATOM 1391 C CA . ILE A 1 176 ? 26.604 -12.308 -72.058 1.00 42.56 176 ILE A CA 1
ATOM 1392 C C . ILE A 1 176 ? 25.493 -12.873 -71.171 1.00 42.56 176 ILE A C 1
ATOM 1394 O O . ILE A 1 176 ? 24.406 -12.306 -71.067 1.00 42.56 176 ILE A O 1
ATOM 1398 N N . THR A 1 177 ? 25.757 -14.028 -70.568 1.00 40.66 177 THR A N 1
ATOM 1399 C CA . THR A 1 177 ? 24.900 -14.648 -69.556 1.00 40.66 177 THR A CA 1
ATOM 1400 C C . THR A 1 177 ? 24.976 -13.818 -68.275 1.00 40.66 177 THR A C 1
ATOM 1402 O O . THR A 1 177 ? 26.015 -13.761 -67.621 1.00 40.66 177 THR A O 1
ATOM 1405 N N . ILE A 1 178 ? 23.876 -13.157 -67.919 1.00 47.34 178 ILE A N 1
ATOM 1406 C CA . ILE A 1 178 ? 23.683 -12.551 -66.599 1.00 47.34 178 ILE A CA 1
ATOM 1407 C C . ILE A 1 178 ? 23.366 -13.700 -65.634 1.00 47.34 178 ILE A C 1
ATOM 1409 O O . ILE A 1 178 ? 22.316 -14.324 -65.757 1.00 47.34 178 ILE A O 1
ATOM 1413 N N . ASN A 1 179 ? 24.267 -13.985 -64.692 1.00 45.00 179 ASN A N 1
ATOM 1414 C CA . ASN A 1 179 ? 23.957 -14.772 -63.497 1.00 45.00 179 ASN A CA 1
ATOM 1415 C C . ASN A 1 179 ? 23.392 -13.825 -62.425 1.00 45.00 179 ASN A C 1
ATOM 1417 O O . ASN A 1 179 ? 24.125 -12.936 -61.987 1.00 45.00 179 ASN A O 1
ATOM 1421 N N . PRO A 1 180 ? 22.146 -14.000 -61.958 1.00 62.19 180 PRO A N 1
ATOM 1422 C CA . PRO A 1 180 ? 21.696 -13.458 -60.691 1.00 62.19 180 PRO A CA 1
ATOM 1423 C C . PRO A 1 180 ? 21.798 -14.572 -59.646 1.00 62.19 180 PRO A C 1
ATOM 1425 O O . PRO A 1 180 ? 20.872 -15.359 -59.489 1.00 62.19 180 PRO A O 1
ATOM 1428 N N . ASP A 1 181 ? 22.933 -14.677 -58.962 1.00 46.94 181 ASP A N 1
ATOM 1429 C CA . ASP A 1 181 ? 23.007 -15.526 -57.772 1.00 46.94 181 ASP A CA 1
ATOM 1430 C C . ASP A 1 181 ? 24.005 -14.940 -56.772 1.00 46.94 181 ASP A C 1
ATOM 1432 O O . ASP A 1 181 ? 25.215 -15.137 -56.870 1.00 46.94 181 ASP A O 1
ATOM 1436 N N . LEU A 1 182 ? 23.480 -14.116 -55.864 1.00 49.50 182 LEU A N 1
ATOM 1437 C CA . LEU A 1 182 ? 24.179 -13.604 -54.686 1.00 49.50 182 LEU A CA 1
ATOM 1438 C C . LEU A 1 182 ? 23.148 -13.235 -53.604 1.00 49.50 182 LEU A C 1
ATOM 1440 O O . LEU A 1 182 ? 23.143 -12.143 -53.053 1.00 49.50 182 LEU A O 1
ATOM 1444 N N . GLU A 1 183 ? 22.274 -14.187 -53.279 1.00 52.03 183 GLU A N 1
ATOM 1445 C CA . GLU A 1 183 ? 21.582 -14.237 -51.988 1.00 52.03 183 GLU A CA 1
ATOM 1446 C C . GLU A 1 183 ? 21.862 -15.587 -51.329 1.00 52.03 183 GLU A C 1
ATOM 1448 O O . GLU A 1 183 ? 21.102 -16.534 -51.480 1.00 52.03 183 GLU A O 1
ATOM 1453 N N . ALA A 1 184 ? 22.975 -15.684 -50.598 1.00 51.09 184 ALA A N 1
ATOM 1454 C CA . ALA A 1 184 ? 23.112 -16.576 -49.444 1.00 51.09 184 ALA A CA 1
ATOM 1455 C C . ALA A 1 184 ? 24.523 -16.471 -48.863 1.00 51.09 184 ALA A C 1
ATOM 1457 O O . ALA A 1 184 ? 25.415 -17.203 -49.275 1.00 51.09 184 ALA A O 1
ATOM 1458 N N . THR A 1 185 ? 24.729 -15.643 -47.836 1.00 43.72 185 THR A N 1
ATOM 1459 C CA . THR A 1 185 ? 25.635 -16.001 -46.727 1.00 43.72 185 THR A CA 1
ATOM 1460 C C . THR A 1 185 ? 25.224 -15.252 -45.456 1.00 43.72 185 THR A C 1
ATOM 1462 O O . THR A 1 185 ? 25.907 -14.355 -44.978 1.00 43.72 185 THR A O 1
ATOM 1465 N N . MET A 1 186 ? 24.099 -15.660 -44.865 1.00 49.84 186 MET A N 1
ATOM 1466 C CA . MET A 1 186 ? 23.984 -15.644 -43.407 1.00 49.84 186 MET A CA 1
ATOM 1467 C C . MET A 1 186 ? 24.548 -16.969 -42.902 1.00 49.84 186 MET A C 1
ATOM 1469 O O . MET A 1 186 ? 23.948 -18.020 -43.124 1.00 49.84 186 MET A O 1
ATOM 1473 N N . LYS A 1 187 ? 25.701 -16.929 -42.232 1.00 44.16 187 LYS A N 1
ATOM 1474 C CA . LYS A 1 187 ? 26.143 -17.990 -41.320 1.00 44.16 187 LYS A CA 1
ATOM 1475 C C . LYS A 1 187 ? 27.114 -17.422 -40.286 1.00 44.16 187 LYS A C 1
ATOM 1477 O O . LYS A 1 187 ? 28.294 -17.239 -40.549 1.00 44.16 187 LYS A O 1
ATOM 1482 N N . ASN A 1 188 ? 26.546 -17.156 -39.113 1.00 52.19 188 ASN A N 1
ATOM 1483 C CA . ASN A 1 188 ? 27.056 -17.509 -37.792 1.00 52.19 188 ASN A CA 1
ATOM 1484 C C . ASN A 1 188 ? 28.581 -17.498 -37.606 1.00 52.19 188 ASN A C 1
ATOM 1486 O O . ASN A 1 188 ? 29.247 -18.506 -37.836 1.00 52.19 188 ASN A O 1
ATOM 1490 N N . GLN A 1 189 ? 29.088 -16.420 -37.009 1.00 41.12 189 GLN A N 1
ATOM 1491 C CA . GLN A 1 189 ? 30.277 -16.474 -36.161 1.00 41.12 189 GLN A CA 1
ATOM 1492 C C . GLN A 1 189 ? 29.860 -16.264 -34.705 1.00 41.12 189 GLN A C 1
ATOM 1494 O O . GLN A 1 189 ? 29.795 -15.156 -34.189 1.00 41.12 189 GLN A O 1
ATOM 1499 N N . SER A 1 190 ? 29.562 -17.389 -34.060 1.00 48.31 190 SER A N 1
ATOM 1500 C CA . SER A 1 190 ? 29.742 -17.566 -32.625 1.00 48.31 190 SER A CA 1
ATOM 1501 C C . SER A 1 190 ? 31.217 -17.898 -32.411 1.00 48.31 190 SER A C 1
ATOM 1503 O O . SER A 1 190 ? 31.654 -18.983 -32.794 1.00 48.31 190 SER A O 1
ATOM 1505 N N . CYS A 1 191 ? 31.975 -16.991 -31.801 1.00 40.81 191 CYS A N 1
ATOM 1506 C CA . CYS A 1 191 ? 33.272 -17.306 -31.217 1.00 40.81 191 CYS A CA 1
ATOM 1507 C C . CYS A 1 191 ? 33.292 -16.746 -29.797 1.00 40.81 191 CYS A C 1
ATOM 1509 O O . CYS A 1 191 ? 33.345 -15.536 -29.592 1.00 40.81 191 CYS A O 1
ATOM 1511 N N . GLY A 1 192 ? 33.179 -17.650 -28.827 1.00 39.38 192 GLY A N 1
ATOM 1512 C CA . GLY A 1 192 ? 33.493 -17.353 -27.444 1.00 39.38 192 GLY A CA 1
ATOM 1513 C C . GLY A 1 192 ? 35.004 -17.308 -27.255 1.00 39.38 192 GLY A C 1
ATOM 1514 O O . GLY A 1 192 ? 35.727 -18.167 -27.757 1.00 39.38 192 GLY A O 1
ATOM 1515 N N . THR A 1 193 ? 35.459 -16.350 -26.462 1.00 44.38 193 THR A N 1
ATOM 1516 C CA . THR A 1 193 ? 36.733 -16.436 -25.753 1.00 44.38 193 THR A CA 1
ATOM 1517 C C . THR A 1 193 ? 36.467 -16.159 -24.286 1.00 44.38 193 THR A C 1
ATOM 1519 O O . THR A 1 193 ? 36.073 -15.061 -23.900 1.00 44.38 193 THR A O 1
ATOM 1522 N N . ALA A 1 194 ? 36.657 -17.204 -23.488 1.00 40.41 194 ALA A N 1
ATOM 1523 C CA . ALA A 1 194 ? 36.854 -17.120 -22.056 1.00 40.41 194 ALA A CA 1
ATOM 1524 C C . ALA A 1 194 ? 38.185 -16.415 -21.750 1.00 40.41 194 ALA A C 1
ATOM 1526 O O . ALA A 1 194 ? 39.173 -16.686 -22.429 1.00 40.41 194 ALA A O 1
ATOM 1527 N N . SER A 1 195 ? 38.210 -15.572 -20.715 1.00 37.91 195 SER A N 1
ATOM 1528 C CA . SER A 1 195 ? 39.406 -15.236 -19.920 1.00 37.91 195 SER A CA 1
ATOM 1529 C C . SER A 1 195 ? 38.954 -14.394 -18.711 1.00 37.91 195 SER A C 1
ATOM 1531 O O . SER A 1 195 ? 38.420 -13.308 -18.897 1.00 37.91 195 SER A O 1
ATOM 1533 N N . THR A 1 196 ? 38.815 -14.989 -17.522 1.00 38.00 196 THR A N 1
ATOM 1534 C CA . THR A 1 196 ? 39.765 -14.951 -16.381 1.00 38.00 196 THR A CA 1
ATOM 1535 C C . THR A 1 196 ? 40.027 -13.575 -15.752 1.00 38.00 196 THR A C 1
ATOM 1537 O O . THR A 1 196 ? 40.828 -12.802 -16.265 1.00 38.00 196 THR A O 1
ATOM 1540 N N . ALA A 1 197 ? 39.405 -13.354 -14.587 1.00 42.06 197 ALA A N 1
ATOM 1541 C CA . ALA A 1 197 ? 39.892 -12.641 -13.390 1.00 42.06 197 ALA A CA 1
ATOM 1542 C C . ALA A 1 197 ? 38.737 -12.731 -12.362 1.00 42.06 197 ALA A C 1
ATOM 1544 O O . ALA A 1 197 ? 37.669 -12.184 -12.611 1.00 42.06 197 ALA A O 1
ATOM 1545 N N . ASP A 1 198 ? 38.743 -13.573 -11.326 1.00 39.84 198 ASP A N 1
ATOM 1546 C CA . ASP A 1 198 ? 39.660 -13.640 -10.179 1.00 39.84 198 ASP A CA 1
ATOM 1547 C C . ASP A 1 198 ? 39.993 -12.259 -9.602 1.00 39.84 198 ASP A C 1
ATOM 1549 O O . ASP A 1 198 ? 41.005 -11.647 -9.933 1.00 39.84 198 ASP A O 1
ATOM 1553 N N . ALA A 1 199 ? 39.117 -11.791 -8.710 1.00 44.53 199 ALA A N 1
ATOM 1554 C CA . ALA A 1 199 ? 39.461 -10.856 -7.648 1.00 44.53 199 ALA A CA 1
ATOM 1555 C C . ALA A 1 199 ? 38.616 -11.166 -6.403 1.00 44.53 199 ALA A C 1
ATOM 1557 O O . ALA A 1 199 ? 37.388 -11.086 -6.399 1.00 44.53 199 ALA A O 1
ATOM 1558 N N . GLU A 1 200 ? 39.341 -11.580 -5.373 1.00 39.41 200 GLU A N 1
ATOM 1559 C CA . GLU A 1 200 ? 38.946 -11.902 -4.011 1.00 39.41 200 GLU A CA 1
ATOM 1560 C C . GLU A 1 200 ? 38.033 -10.844 -3.371 1.00 39.41 200 GLU A C 1
ATOM 1562 O O . GLU A 1 200 ? 38.377 -9.665 -3.311 1.00 39.41 200 GLU A O 1
ATOM 1567 N N . VAL A 1 201 ? 36.922 -11.279 -2.766 1.00 40.78 201 VAL A N 1
ATOM 1568 C CA . VAL A 1 201 ? 36.292 -10.532 -1.668 1.00 40.78 201 VAL A CA 1
ATOM 1569 C C . VAL A 1 201 ? 36.348 -11.405 -0.427 1.00 40.78 201 VAL A C 1
ATOM 1571 O O . VAL A 1 201 ? 35.556 -12.326 -0.220 1.00 40.78 201 VAL A O 1
ATOM 1574 N N . ALA A 1 202 ? 37.364 -11.115 0.379 1.00 41.56 202 ALA A N 1
ATOM 1575 C CA . ALA A 1 202 ? 37.566 -11.672 1.697 1.00 41.56 202 ALA A CA 1
ATOM 1576 C C . ALA A 1 202 ? 36.424 -11.258 2.641 1.00 41.56 202 ALA A C 1
ATOM 1578 O O . ALA A 1 202 ? 36.217 -10.086 2.939 1.00 41.56 202 ALA A O 1
ATOM 1579 N N . VAL A 1 203 ? 35.683 -12.268 3.090 1.00 45.34 203 VAL A N 1
ATOM 1580 C CA . VAL A 1 203 ? 35.444 -12.602 4.502 1.00 45.34 203 VAL A CA 1
ATOM 1581 C C . VAL A 1 203 ? 35.610 -11.445 5.500 1.00 45.34 203 VAL A C 1
ATOM 1583 O O . VAL A 1 203 ? 36.710 -11.156 5.959 1.00 45.34 203 VAL A O 1
ATOM 1586 N N . LEU A 1 204 ? 34.476 -10.918 5.964 1.00 43.19 204 LEU A N 1
ATOM 1587 C CA . LEU A 1 204 ? 34.293 -10.472 7.348 1.00 43.19 204 LEU A CA 1
ATOM 1588 C C . LEU A 1 204 ? 32.971 -11.051 7.871 1.00 43.19 204 LEU A C 1
ATOM 1590 O O . LEU A 1 204 ? 31.957 -10.373 8.007 1.00 43.19 204 LEU A O 1
ATOM 1594 N N . GLN A 1 205 ? 32.995 -12.357 8.150 1.00 40.47 205 GLN A N 1
ATOM 1595 C CA . GLN A 1 205 ? 32.124 -12.945 9.163 1.00 40.47 205 GLN A CA 1
ATOM 1596 C C . GLN A 1 205 ? 32.639 -12.463 10.518 1.00 40.47 205 GLN A C 1
ATOM 1598 O O . GLN A 1 205 ? 33.645 -12.959 11.020 1.00 40.47 205 GLN A O 1
ATOM 1603 N N . GLN A 1 206 ? 31.975 -11.463 11.089 1.00 43.62 206 GLN A N 1
ATOM 1604 C CA . GLN A 1 206 ? 32.176 -11.105 12.482 1.00 43.62 206 GLN A CA 1
ATOM 1605 C C . GLN A 1 206 ? 31.221 -11.949 13.324 1.00 43.62 206 GLN A C 1
ATOM 1607 O O . GLN A 1 206 ? 30.007 -11.756 13.313 1.00 43.62 206 GLN A O 1
ATOM 1612 N N . SER A 1 207 ? 31.812 -12.933 13.994 1.00 39.66 207 SER A N 1
ATOM 1613 C CA . SER A 1 207 ? 31.206 -13.787 15.003 1.00 39.66 207 SER A CA 1
ATOM 1614 C C . SER A 1 207 ? 30.542 -12.957 16.101 1.00 39.66 207 SER A C 1
ATOM 1616 O O . SER A 1 207 ? 31.210 -12.196 16.799 1.00 39.66 207 SER A O 1
ATOM 1618 N N . CYS A 1 208 ? 29.241 -13.151 16.297 1.00 35.03 208 CYS A N 1
ATOM 1619 C CA . CYS A 1 208 ? 28.620 -12.956 17.599 1.00 35.03 208 CYS A CA 1
ATOM 1620 C C . CYS A 1 208 ? 28.744 -14.289 18.344 1.00 35.03 208 CYS A C 1
ATOM 1622 O O . CYS A 1 208 ? 27.974 -15.216 18.108 1.00 35.03 208 CYS A O 1
ATOM 1624 N N . GLU A 1 209 ? 29.768 -14.400 19.188 1.00 41.31 209 GLU A N 1
ATOM 1625 C CA . GLU A 1 209 ? 29.809 -15.396 20.257 1.00 41.31 209 GLU A CA 1
ATOM 1626 C C . GLU A 1 209 ? 28.738 -15.020 21.285 1.00 41.31 209 GLU A C 1
ATOM 1628 O O . GLU A 1 209 ? 28.948 -14.166 22.143 1.00 41.31 209 GLU A O 1
ATOM 1633 N N . GLU A 1 210 ? 27.563 -15.631 21.168 1.00 49.91 210 GLU A N 1
ATOM 1634 C CA . GLU A 1 210 ? 26.583 -15.665 22.247 1.00 49.91 210 GLU A CA 1
ATOM 1635 C C . GLU A 1 210 ? 26.868 -16.915 23.084 1.00 49.91 210 GLU A C 1
ATOM 1637 O O . GLU A 1 210 ? 26.733 -18.055 22.634 1.00 49.91 210 GLU A O 1
ATOM 1642 N N . THR A 1 211 ? 27.377 -16.686 24.291 1.00 43.56 211 THR A N 1
ATOM 1643 C CA . THR A 1 211 ? 27.701 -17.709 25.280 1.00 43.56 211 THR A CA 1
ATOM 1644 C C . THR A 1 211 ? 26.429 -18.437 25.702 1.00 43.56 211 THR A C 1
ATOM 1646 O O . THR A 1 211 ? 25.618 -17.886 26.443 1.00 43.56 211 THR A O 1
ATOM 1649 N N . ALA A 1 212 ? 26.268 -19.674 25.235 1.00 43.44 212 ALA A N 1
ATOM 1650 C CA . ALA A 1 212 ? 25.225 -20.577 25.696 1.00 43.44 212 ALA A CA 1
ATOM 1651 C C . ALA A 1 212 ? 25.443 -20.931 27.180 1.00 43.44 212 ALA A C 1
ATOM 1653 O O . ALA A 1 212 ? 26.503 -21.427 27.568 1.00 43.44 212 ALA A O 1
ATOM 1654 N N . ASP A 1 213 ? 24.424 -20.656 27.991 1.00 54.09 213 ASP A N 1
ATOM 1655 C CA . ASP A 1 213 ? 24.298 -21.052 29.393 1.00 54.09 213 ASP A CA 1
ATOM 1656 C C . ASP A 1 213 ? 24.117 -22.586 29.487 1.00 54.09 213 ASP A C 1
ATOM 1658 O O . ASP A 1 213 ? 23.211 -23.134 28.852 1.00 54.09 213 ASP A O 1
ATOM 1662 N N . PRO A 1 214 ? 24.965 -23.321 30.230 1.00 61.00 214 PRO A N 1
ATOM 1663 C CA . PRO A 1 214 ? 24.915 -24.779 30.312 1.00 61.00 214 PRO A CA 1
ATOM 1664 C C . PRO A 1 214 ? 23.909 -25.279 31.367 1.00 61.00 214 PRO A C 1
ATOM 1666 O O . PRO A 1 214 ? 24.274 -26.089 32.223 1.00 61.00 214 PRO A O 1
ATOM 1669 N N . SER A 1 215 ? 22.652 -24.823 31.309 1.00 61.81 215 SER A N 1
ATOM 1670 C CA . SER A 1 215 ? 21.644 -25.164 32.332 1.00 61.81 215 SER A CA 1
ATOM 1671 C C . SER A 1 215 ? 20.307 -25.721 31.820 1.00 61.81 215 SER A C 1
ATOM 1673 O O . SER A 1 215 ? 19.441 -25.999 32.650 1.00 61.81 215 SER A O 1
ATOM 1675 N N . ASP A 1 216 ? 20.127 -25.967 30.516 1.00 54.41 216 ASP A N 1
ATOM 1676 C CA . ASP A 1 216 ? 18.864 -26.529 30.008 1.00 54.41 216 ASP A CA 1
ATOM 1677 C C . ASP A 1 216 ? 18.886 -28.071 29.853 1.00 54.41 216 ASP A C 1
ATOM 1679 O O . ASP A 1 216 ? 19.802 -28.628 29.236 1.00 54.41 216 ASP A O 1
ATOM 1683 N N . PRO A 1 217 ? 17.888 -28.791 30.413 1.00 70.69 217 PRO A N 1
ATOM 1684 C CA . PRO A 1 217 ? 17.788 -30.249 30.353 1.00 70.69 217 PRO A CA 1
ATOM 1685 C C . PRO A 1 217 ? 17.354 -30.758 28.963 1.00 70.69 217 PRO A C 1
ATOM 1687 O O . PRO A 1 217 ? 16.727 -30.029 28.192 1.00 70.69 217 PRO A O 1
ATOM 1690 N N . PRO A 1 218 ? 17.648 -32.032 28.632 1.00 59.28 218 PRO A N 1
ATOM 1691 C CA . PRO A 1 218 ? 17.402 -32.584 27.305 1.00 59.28 218 PRO A CA 1
ATOM 1692 C C . PRO A 1 218 ? 15.896 -32.739 27.058 1.00 59.28 218 PRO A C 1
ATOM 1694 O O . PRO A 1 218 ? 15.216 -33.490 27.756 1.00 59.28 218 PRO A O 1
ATOM 1697 N N . VAL A 1 219 ? 15.380 -32.034 26.050 1.00 59.03 219 VAL A N 1
ATOM 1698 C CA . VAL A 1 219 ? 14.005 -32.201 25.566 1.00 59.03 219 VAL A CA 1
ATOM 1699 C C . VAL A 1 219 ? 13.959 -33.409 24.635 1.00 59.03 219 VAL A C 1
ATOM 1701 O O . VAL A 1 219 ? 14.682 -33.477 23.641 1.00 59.03 219 VAL A O 1
ATOM 1704 N N . GLU A 1 220 ? 13.122 -34.372 25.011 1.00 54.91 220 GLU A N 1
ATOM 1705 C CA . GLU A 1 220 ? 12.906 -35.628 24.308 1.00 54.91 220 GLU A CA 1
ATOM 1706 C C . GLU A 1 220 ? 12.281 -35.460 22.915 1.00 54.91 220 GLU A C 1
ATOM 1708 O O . GLU A 1 220 ? 11.525 -34.534 22.614 1.00 54.91 220 GLU A O 1
ATOM 1713 N N . ASP A 1 221 ? 12.633 -36.437 22.088 1.00 51.12 221 ASP A N 1
ATOM 1714 C CA . ASP A 1 221 ? 12.370 -36.628 20.670 1.00 51.12 221 ASP A CA 1
ATOM 1715 C C . ASP A 1 221 ? 10.864 -36.748 20.352 1.00 51.12 221 ASP A C 1
ATOM 1717 O O . ASP A 1 221 ? 10.252 -37.818 20.408 1.00 51.12 221 ASP A O 1
ATOM 1721 N N . GLY A 1 222 ? 10.241 -35.615 20.027 1.00 47.72 222 GLY A N 1
ATOM 1722 C CA . GLY A 1 222 ? 8.865 -35.528 19.548 1.00 47.72 222 GLY A CA 1
ATOM 1723 C C . GLY A 1 222 ? 8.813 -35.410 18.028 1.00 47.72 222 GLY A C 1
ATOM 1724 O O . GLY A 1 222 ? 8.888 -34.307 17.497 1.00 47.72 222 GLY A O 1
ATOM 1725 N N . THR A 1 223 ? 8.678 -36.550 17.344 1.00 53.75 223 THR A N 1
ATOM 1726 C CA . THR A 1 223 ? 8.223 -36.726 15.944 1.00 53.75 223 THR A CA 1
ATOM 1727 C C . THR A 1 223 ? 7.577 -35.482 15.305 1.00 53.75 223 THR A C 1
ATOM 1729 O O . THR A 1 223 ? 6.361 -35.285 15.313 1.00 53.75 223 THR A O 1
ATOM 1732 N N . ALA A 1 224 ? 8.415 -34.646 14.689 1.00 41.72 224 ALA A N 1
ATOM 1733 C CA . ALA A 1 224 ? 7.982 -33.474 13.948 1.00 41.72 224 ALA A CA 1
ATOM 1734 C C . ALA A 1 224 ? 7.374 -33.903 12.605 1.00 41.72 224 ALA A C 1
ATOM 1736 O O . ALA A 1 224 ? 8.075 -34.277 11.661 1.00 41.72 224 ALA A O 1
ATOM 1737 N N . VAL A 1 225 ? 6.046 -33.816 12.513 1.00 54.72 225 VAL A N 1
ATOM 1738 C CA . VAL A 1 225 ? 5.321 -33.756 11.241 1.00 54.72 225 VAL A CA 1
ATOM 1739 C C . VAL A 1 225 ? 5.856 -32.544 10.482 1.00 54.72 225 VAL A C 1
ATOM 1741 O O . VAL A 1 225 ? 5.584 -31.397 10.827 1.00 54.72 225 VAL A O 1
ATOM 1744 N N . ARG A 1 226 ? 6.689 -32.819 9.477 1.00 46.94 226 ARG A N 1
ATOM 1745 C CA . ARG A 1 226 ? 7.303 -31.840 8.583 1.00 46.94 226 ARG A CA 1
ATOM 1746 C C . ARG A 1 226 ? 6.189 -30.992 7.948 1.00 46.94 226 ARG A C 1
ATOM 1748 O O . ARG A 1 226 ? 5.420 -31.553 7.167 1.00 46.94 226 ARG A O 1
ATOM 1755 N N . PRO A 1 227 ? 6.076 -29.684 8.247 1.00 50.78 227 PRO A N 1
ATOM 1756 C CA . PRO A 1 227 ? 5.109 -28.840 7.565 1.00 50.78 227 PRO A CA 1
ATOM 1757 C C . PRO A 1 227 ? 5.465 -28.844 6.081 1.00 50.78 227 PRO A C 1
ATOM 1759 O O . PRO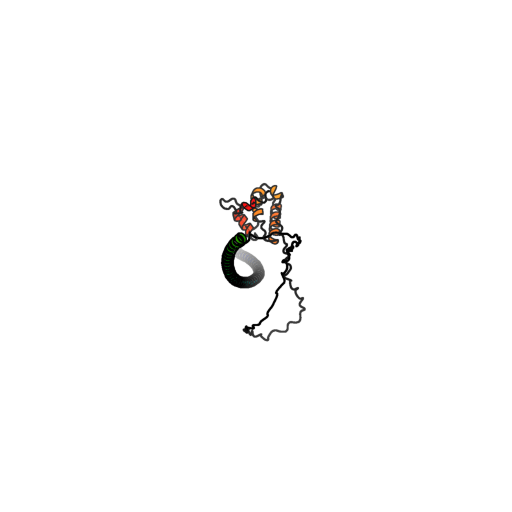 A 1 227 ? 6.616 -28.585 5.708 1.00 50.78 227 PRO A O 1
ATOM 1762 N N . GLU A 1 228 ? 4.499 -29.221 5.243 1.00 49.22 228 GLU A N 1
ATOM 1763 C CA . GLU A 1 228 ? 4.662 -29.152 3.801 1.00 49.22 228 GLU A CA 1
ATOM 1764 C C . GLU A 1 228 ? 5.120 -27.746 3.431 1.00 49.22 228 GLU A C 1
ATOM 1766 O O . GLU A 1 228 ? 4.497 -26.730 3.742 1.00 49.22 228 GLU A O 1
ATOM 1771 N N . ARG A 1 229 ? 6.288 -27.716 2.799 1.00 49.59 229 ARG A N 1
ATOM 1772 C CA . ARG A 1 229 ? 6.926 -26.535 2.251 1.00 49.59 229 ARG A CA 1
ATOM 1773 C C . ARG A 1 229 ? 5.957 -25.958 1.219 1.00 49.59 229 ARG A C 1
ATOM 1775 O O . ARG A 1 229 ? 5.870 -26.493 0.116 1.00 49.59 229 ARG A O 1
ATOM 1782 N N . PHE A 1 230 ? 5.218 -24.913 1.597 1.00 47.06 230 PHE A N 1
ATOM 1783 C CA . PHE A 1 230 ? 4.388 -24.126 0.687 1.00 47.06 230 PHE A CA 1
ATOM 1784 C C . PHE A 1 230 ? 5.212 -23.827 -0.565 1.00 47.06 230 PHE A C 1
ATOM 1786 O O . PHE A 1 230 ? 6.239 -23.156 -0.478 1.00 47.06 230 PHE A O 1
ATOM 1793 N N . LYS A 1 231 ? 4.802 -24.385 -1.708 1.00 54.44 231 LYS A N 1
ATOM 1794 C CA . LYS A 1 231 ? 5.387 -24.075 -3.011 1.00 54.44 231 LYS A CA 1
ATOM 1795 C C . LYS A 1 231 ? 4.913 -22.668 -3.393 1.00 54.44 231 LYS A C 1
ATOM 1797 O O . LYS A 1 231 ? 3.730 -22.507 -3.684 1.00 54.44 231 LYS A O 1
ATOM 1802 N N . PRO A 1 232 ? 5.781 -21.644 -3.395 1.00 50.00 232 PRO A N 1
ATOM 1803 C CA . PRO A 1 232 ? 5.425 -20.331 -3.904 1.00 50.00 232 PRO A CA 1
ATOM 1804 C C . PRO A 1 232 ? 5.613 -20.398 -5.419 1.00 50.00 232 PRO A C 1
ATOM 1806 O O . PRO A 1 232 ? 6.727 -20.217 -5.905 1.00 50.00 232 PRO A O 1
ATOM 1809 N N . GLY A 1 233 ? 4.582 -20.792 -6.168 1.00 49.78 233 GLY A N 1
ATOM 1810 C CA . GLY A 1 233 ? 4.802 -21.035 -7.598 1.00 49.78 233 GLY A CA 1
ATOM 1811 C C . GLY A 1 233 ? 3.606 -21.327 -8.490 1.00 49.78 233 GLY A C 1
ATOM 1812 O O . GLY A 1 233 ? 3.831 -21.639 -9.649 1.00 49.78 233 GLY A O 1
ATOM 1813 N N . GLU A 1 234 ? 2.372 -21.208 -8.012 1.00 45.53 234 GLU A N 1
ATOM 1814 C CA . GLU A 1 234 ? 1.180 -21.272 -8.868 1.00 45.53 234 GLU A CA 1
ATOM 1815 C C . GLU A 1 234 ? 0.215 -20.179 -8.410 1.00 45.53 234 GLU A C 1
ATOM 1817 O O . GLU A 1 234 ? -0.754 -20.404 -7.693 1.00 45.53 234 GLU A O 1
ATOM 1822 N N . VAL A 1 235 ? 0.557 -18.933 -8.740 1.00 53.81 235 VAL A N 1
ATOM 1823 C CA . VAL A 1 235 ? -0.407 -17.834 -8.685 1.00 53.81 235 VAL A CA 1
ATOM 1824 C C . VAL A 1 235 ? -1.094 -17.861 -10.040 1.00 53.81 235 VAL A C 1
ATOM 1826 O O . VAL A 1 235 ? -0.562 -17.327 -11.016 1.00 53.81 235 VAL A O 1
ATOM 1829 N N . ASP A 1 236 ? -2.214 -18.581 -10.119 1.00 56.00 236 ASP A N 1
ATOM 1830 C CA . ASP A 1 236 ? -3.063 -18.643 -11.306 1.00 56.00 236 ASP A CA 1
ATOM 1831 C C . ASP A 1 236 ? -3.347 -17.217 -11.781 1.00 56.00 236 ASP A C 1
ATOM 1833 O O . ASP A 1 236 ? -4.190 -16.502 -11.249 1.00 56.00 236 ASP A O 1
ATOM 1837 N N . SER A 1 237 ? -2.617 -16.767 -12.798 1.00 58.47 237 SER A N 1
ATOM 1838 C CA . SER A 1 237 ? -2.654 -15.386 -13.301 1.00 58.47 237 SER A CA 1
ATOM 1839 C C . SER A 1 237 ? -3.924 -15.103 -14.115 1.00 58.47 237 SER A C 1
ATOM 1841 O O . SER A 1 237 ? -3.954 -14.226 -14.972 1.00 58.47 237 SER A O 1
ATOM 1843 N N . ASN A 1 238 ? -4.981 -15.878 -13.866 1.00 52.31 238 ASN A N 1
ATOM 1844 C CA . ASN A 1 238 ? -6.246 -15.853 -14.578 1.00 52.31 238 ASN A CA 1
ATOM 1845 C C . ASN A 1 238 ? -7.443 -15.678 -13.629 1.00 52.31 238 ASN A C 1
ATOM 1847 O O . ASN A 1 238 ? -8.575 -16.001 -13.995 1.00 52.31 238 ASN A O 1
ATOM 1851 N N . PHE A 1 239 ? -7.220 -15.137 -12.424 1.00 60.41 239 PHE A N 1
ATOM 1852 C CA . PHE A 1 239 ? -8.290 -14.580 -11.595 1.00 60.41 239 PHE A CA 1
ATOM 1853 C C . PHE A 1 239 ? -8.841 -13.323 -12.275 1.00 60.41 239 PHE A C 1
ATOM 1855 O O . PHE A 1 239 ? -8.543 -12.197 -11.891 1.00 60.41 239 PHE A O 1
ATOM 1862 N N . LYS A 1 240 ? -9.654 -13.508 -13.321 1.00 68.25 240 LYS A N 1
ATOM 1863 C CA . LYS A 1 240 ? -10.577 -12.468 -13.773 1.00 68.25 240 LYS A CA 1
ATOM 1864 C C . LYS A 1 240 ? -11.553 -12.235 -12.633 1.00 68.25 240 LYS A C 1
ATOM 1866 O O . LYS A 1 240 ? -12.480 -13.022 -12.436 1.00 68.25 240 LYS A O 1
ATOM 1871 N N . ILE A 1 241 ? -11.298 -11.196 -11.849 1.00 63.19 241 ILE A N 1
ATOM 1872 C CA . ILE A 1 241 ? -12.151 -10.839 -10.728 1.00 63.19 241 ILE A CA 1
ATOM 1873 C C . ILE A 1 241 ? -13.513 -10.473 -11.311 1.00 63.19 241 ILE A C 1
ATOM 1875 O O . ILE A 1 241 ? -13.651 -9.668 -12.236 1.00 63.19 241 ILE A O 1
ATOM 1879 N N . LYS A 1 242 ? -14.527 -11.204 -10.855 1.00 78.75 242 LYS A N 1
ATOM 1880 C CA . LYS A 1 242 ? -15.867 -11.157 -11.422 1.00 78.75 242 LYS A CA 1
ATOM 1881 C C . LYS A 1 242 ? -16.495 -9.821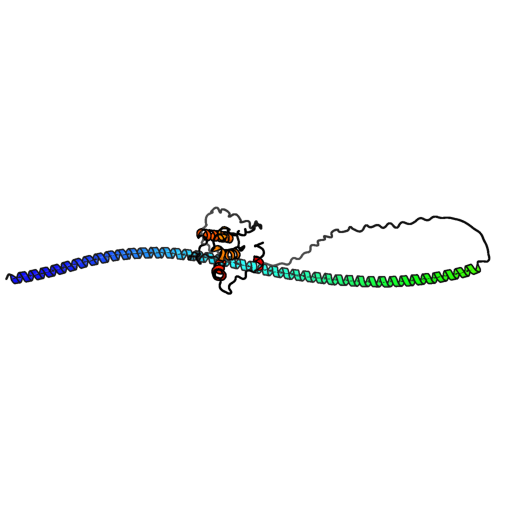 -11.039 1.00 78.75 242 LYS A C 1
ATOM 1883 O O . LYS A 1 242 ? -16.921 -9.647 -9.901 1.00 78.75 242 LYS A O 1
ATOM 1888 N N . LYS A 1 243 ? -16.548 -8.882 -11.988 1.00 82.94 243 LYS A N 1
ATOM 1889 C CA . LYS A 1 243 ? -17.297 -7.632 -11.827 1.00 82.94 243 LYS A CA 1
ATOM 1890 C C . LYS A 1 243 ? -18.739 -7.982 -11.464 1.00 82.94 243 LYS A C 1
ATOM 1892 O O . LYS A 1 243 ? -19.377 -8.769 -12.164 1.00 82.94 243 LYS A O 1
ATOM 1897 N N . LEU A 1 244 ? -19.228 -7.439 -10.353 1.00 88.81 244 LEU A N 1
ATOM 1898 C CA . LEU A 1 244 ? -20.565 -7.758 -9.868 1.00 88.81 244 LEU A CA 1
ATOM 1899 C C . LEU A 1 244 ? -21.610 -7.130 -10.787 1.00 88.81 244 LEU A C 1
ATOM 1901 O O . LEU A 1 244 ? -21.502 -5.955 -11.154 1.00 88.81 244 LEU A O 1
ATOM 1905 N N . GLU A 1 245 ? -22.616 -7.918 -11.153 1.00 92.88 245 GLU A N 1
ATOM 1906 C CA . GLU A 1 245 ? -23.754 -7.448 -11.937 1.00 92.88 245 GLU A CA 1
ATOM 1907 C C . GLU A 1 245 ? -24.685 -6.601 -11.068 1.00 92.88 245 GLU A C 1
ATOM 1909 O O . GLU A 1 245 ? -24.872 -6.858 -9.874 1.00 92.88 245 GLU A O 1
ATOM 1914 N N . TYR A 1 246 ? -25.271 -5.568 -11.673 1.00 93.44 246 TYR A N 1
ATOM 1915 C CA . TYR A 1 246 ? -26.202 -4.697 -10.972 1.00 93.44 246 TYR A CA 1
ATOM 1916 C C . TYR A 1 246 ? -27.491 -5.468 -10.622 1.00 93.44 246 TYR A C 1
ATOM 1918 O O . TYR A 1 246 ? -28.094 -6.084 -11.502 1.00 93.44 246 TYR A O 1
ATOM 1926 N N . PRO A 1 247 ? -27.964 -5.430 -9.365 1.00 94.31 247 PRO A N 1
ATOM 1927 C CA . PRO A 1 247 ? -29.167 -6.149 -8.957 1.00 94.31 247 PRO A CA 1
ATOM 1928 C C . PRO A 1 247 ? -30.438 -5.524 -9.565 1.00 94.31 247 PRO A C 1
ATOM 1930 O O . PRO A 1 247 ? -30.865 -4.442 -9.163 1.00 94.31 247 PRO A O 1
ATOM 1933 N N . GLU A 1 248 ? -31.084 -6.219 -10.509 1.00 94.56 248 GLU A N 1
ATOM 1934 C CA . GLU A 1 248 ? -32.292 -5.735 -11.212 1.00 94.56 248 GLU A CA 1
ATOM 1935 C C . GLU A 1 248 ? -33.464 -5.395 -10.280 1.00 94.56 248 GLU A C 1
ATOM 1937 O O . GLU A 1 248 ? -34.296 -4.535 -10.573 1.00 94.56 248 GLU A O 1
ATOM 1942 N N . ASP A 1 249 ? -33.552 -6.058 -9.130 1.00 93.88 249 ASP A N 1
ATOM 1943 C CA . ASP A 1 249 ? -34.595 -5.815 -8.142 1.00 93.88 249 ASP A CA 1
ATOM 1944 C C . ASP A 1 249 ? -34.458 -4.448 -7.453 1.00 93.88 249 ASP A C 1
ATOM 1946 O O . ASP A 1 249 ? -35.468 -3.889 -7.016 1.00 93.88 249 ASP A O 1
ATOM 1950 N N . ALA A 1 250 ? -33.260 -3.852 -7.451 1.00 92.88 250 ALA A N 1
ATOM 1951 C CA . ALA A 1 250 ? -33.062 -2.470 -7.022 1.00 92.88 250 ALA A CA 1
ATOM 1952 C C . ALA A 1 250 ? -33.790 -1.476 -7.946 1.00 92.88 250 ALA A C 1
ATOM 1954 O O . ALA A 1 250 ? -34.329 -0.480 -7.464 1.00 92.88 250 ALA A O 1
ATOM 1955 N N . LEU A 1 251 ? -33.919 -1.768 -9.250 1.00 91.56 251 LEU A N 1
ATOM 1956 C CA . LEU A 1 251 ? -34.631 -0.897 -10.203 1.00 91.56 251 LEU A CA 1
ATOM 1957 C C . LEU A 1 251 ? -36.131 -0.793 -9.906 1.00 91.56 251 LEU A C 1
ATOM 1959 O O . LEU A 1 251 ? -36.779 0.184 -10.277 1.00 91.56 251 LEU A O 1
ATOM 1963 N N . ARG A 1 252 ? -36.702 -1.788 -9.217 1.00 93.50 252 ARG A N 1
ATOM 1964 C CA . ARG A 1 252 ? -38.129 -1.805 -8.862 1.00 93.50 252 ARG A CA 1
ATOM 1965 C C . ARG A 1 252 ? -38.445 -0.896 -7.672 1.00 93.50 252 ARG A C 1
ATOM 1967 O O . ARG A 1 252 ? -39.600 -0.512 -7.486 1.00 93.50 252 ARG A O 1
ATOM 1974 N N . SER A 1 253 ? -37.443 -0.543 -6.863 1.00 93.31 253 SER A N 1
ATOM 1975 C CA . SER A 1 253 ? -37.615 0.325 -5.698 1.00 93.31 253 SER A CA 1
ATOM 1976 C C . SER A 1 253 ? -37.318 1.781 -6.043 1.00 93.31 253 SER A C 1
ATOM 1978 O O . SER A 1 253 ? -36.173 2.149 -6.294 1.00 93.31 253 SER A O 1
ATOM 1980 N N . LYS A 1 254 ? -38.338 2.648 -5.939 1.00 89.75 254 LYS A N 1
ATOM 1981 C CA . LYS A 1 254 ? -38.196 4.106 -6.142 1.00 89.75 254 LYS A CA 1
ATOM 1982 C C . LYS A 1 254 ? -37.118 4.750 -5.261 1.00 89.75 254 LYS A C 1
ATOM 1984 O O . LYS A 1 254 ? -36.595 5.803 -5.611 1.00 89.75 254 LYS A O 1
ATOM 1989 N N . ASN A 1 255 ? -36.831 4.163 -4.098 1.00 86.00 255 ASN A N 1
ATOM 1990 C CA . ASN A 1 255 ? -35.811 4.674 -3.187 1.00 86.00 255 ASN A CA 1
ATOM 1991 C C . ASN A 1 255 ? -34.408 4.268 -3.657 1.00 86.00 255 ASN A C 1
ATOM 1993 O O . ASN A 1 255 ? -33.531 5.117 -3.780 1.00 86.00 255 ASN A O 1
ATOM 1997 N N . ALA A 1 256 ? -34.211 2.989 -3.997 1.00 88.19 256 ALA A N 1
ATOM 1998 C CA . ALA A 1 256 ? -32.928 2.499 -4.499 1.00 88.19 256 ALA A CA 1
ATOM 1999 C C . ALA A 1 256 ? -32.495 3.231 -5.771 1.00 88.19 256 ALA A C 1
ATOM 2001 O O . ALA A 1 256 ? -31.339 3.629 -5.870 1.00 88.19 256 ALA A O 1
ATOM 2002 N N . THR A 1 257 ? -33.419 3.492 -6.700 1.00 88.88 257 THR A N 1
ATOM 2003 C CA . THR A 1 257 ? -33.108 4.164 -7.972 1.00 88.88 257 THR A CA 1
ATOM 2004 C C . THR A 1 257 ? -32.462 5.541 -7.809 1.00 88.88 257 THR A C 1
ATOM 2006 O O . THR A 1 257 ? -31.778 5.988 -8.719 1.00 88.88 257 THR A O 1
ATOM 2009 N N . GLN A 1 258 ? -32.651 6.219 -6.670 1.00 86.00 258 GLN A N 1
ATOM 2010 C CA . GLN A 1 258 ? -32.095 7.558 -6.451 1.00 86.00 258 GLN A CA 1
ATOM 2011 C C . GLN A 1 258 ? -30.625 7.553 -6.023 1.00 86.00 258 GLN A C 1
ATOM 2013 O O . GLN A 1 258 ? -29.909 8.498 -6.331 1.00 86.00 258 GLN A O 1
ATOM 2018 N N . TRP A 1 259 ? -30.173 6.531 -5.292 1.00 84.31 259 TRP A N 1
ATOM 2019 C CA . TRP A 1 259 ? -28.850 6.557 -4.651 1.00 84.31 259 TRP A CA 1
ATOM 2020 C C . TRP A 1 259 ? -28.007 5.311 -4.925 1.00 84.31 259 TRP A C 1
ATOM 2022 O O . TRP A 1 259 ? -26.779 5.384 -4.930 1.00 84.31 259 TRP A O 1
ATOM 2032 N N . PHE A 1 260 ? -28.647 4.161 -5.140 1.00 88.81 260 PHE A N 1
ATOM 2033 C CA . PHE A 1 260 ? -27.973 2.875 -5.252 1.00 88.81 260 PHE A CA 1
ATOM 2034 C C . PHE A 1 260 ? -27.135 2.729 -6.534 1.00 88.81 260 PHE A C 1
ATOM 2036 O O . PHE A 1 260 ? -26.039 2.193 -6.416 1.00 88.81 260 PHE A O 1
ATOM 2043 N N . PRO A 1 261 ? -27.539 3.235 -7.723 1.00 91.56 261 PRO A N 1
ATOM 2044 C CA . PRO A 1 261 ? -26.679 3.219 -8.914 1.00 91.56 261 PRO A CA 1
ATOM 2045 C C . PRO A 1 261 ? -25.306 3.861 -8.685 1.00 91.56 261 PRO A C 1
ATOM 2047 O O . PRO A 1 261 ? -24.283 3.216 -8.904 1.00 91.56 261 PRO A O 1
ATOM 2050 N N . ALA A 1 262 ? -25.282 5.084 -8.150 1.00 85.50 262 ALA A N 1
ATOM 2051 C CA . ALA A 1 262 ? -24.042 5.805 -7.869 1.00 85.50 262 ALA A CA 1
ATOM 2052 C C . ALA A 1 262 ? -23.201 5.111 -6.782 1.00 85.50 262 ALA A C 1
ATOM 2054 O O . ALA A 1 262 ? -21.976 5.058 -6.878 1.00 85.50 262 ALA A O 1
ATOM 2055 N N . ALA A 1 263 ? -23.853 4.551 -5.756 1.00 86.38 263 ALA A N 1
ATOM 2056 C CA . ALA A 1 263 ? -23.183 3.778 -4.710 1.00 86.38 263 ALA A CA 1
ATOM 2057 C C . ALA A 1 263 ? -22.531 2.514 -5.265 1.00 86.38 263 ALA A C 1
ATOM 2059 O O . ALA A 1 263 ? -21.356 2.258 -5.022 1.00 86.38 263 ALA A O 1
ATOM 2060 N N . PHE A 1 264 ? -23.306 1.730 -6.012 1.00 90.06 264 PHE A N 1
ATOM 2061 C CA . PHE A 1 264 ? -22.877 0.460 -6.567 1.00 90.06 264 PHE A CA 1
ATOM 2062 C C . PHE A 1 264 ? -21.738 0.668 -7.556 1.00 90.06 264 PHE A C 1
ATOM 2064 O O . PHE A 1 264 ? -20.752 -0.046 -7.487 1.00 90.06 264 PHE A O 1
ATOM 2071 N N . GLN A 1 265 ? -21.811 1.685 -8.413 1.00 88.81 265 GLN A N 1
ATOM 2072 C CA . GLN A 1 265 ? -20.721 2.003 -9.328 1.00 88.81 265 GLN A CA 1
ATOM 2073 C C . GLN A 1 265 ? -19.437 2.403 -8.592 1.00 88.81 265 GLN A C 1
ATOM 2075 O O . GLN A 1 265 ? -18.367 1.910 -8.932 1.00 88.81 265 GLN A O 1
ATOM 2080 N N . TYR A 1 266 ? -19.538 3.261 -7.572 1.00 85.44 266 TYR A N 1
ATOM 2081 C CA . TYR A 1 266 ? -18.374 3.681 -6.791 1.00 85.44 266 TYR A CA 1
ATOM 2082 C C . TYR A 1 266 ? -17.728 2.514 -6.034 1.00 85.44 266 TYR A C 1
ATOM 2084 O O . TYR A 1 266 ? -16.509 2.476 -5.888 1.00 85.44 266 TYR A O 1
ATOM 2092 N N . LEU A 1 267 ? -18.547 1.584 -5.536 1.00 86.12 267 LEU A N 1
ATOM 2093 C CA . LEU A 1 267 ? -18.118 0.452 -4.717 1.00 86.12 267 LEU A CA 1
ATOM 2094 C C . LEU A 1 267 ? -17.777 -0.800 -5.527 1.00 86.12 267 LEU A C 1
ATOM 2096 O O . LEU A 1 267 ? -17.131 -1.684 -4.993 1.00 86.12 267 LEU A O 1
ATOM 2100 N N . ASN A 1 268 ? -18.183 -0.919 -6.789 1.00 86.62 268 ASN A N 1
ATOM 2101 C CA . ASN A 1 268 ? -17.852 -2.064 -7.643 1.00 86.62 268 ASN A CA 1
ATOM 2102 C C . ASN A 1 268 ? -16.456 -1.882 -8.268 1.00 86.62 268 ASN A C 1
ATOM 2104 O O . ASN A 1 268 ? -16.295 -1.933 -9.488 1.00 86.62 268 ASN A O 1
ATOM 2108 N N . GLN A 1 269 ? -15.467 -1.598 -7.414 1.00 83.69 269 GLN A N 1
ATOM 2109 C CA . GLN A 1 269 ? -14.052 -1.520 -7.769 1.00 83.69 269 GLN A CA 1
ATOM 2110 C C . GLN A 1 269 ? -13.383 -2.877 -7.582 1.00 83.69 269 GLN A C 1
ATOM 2112 O O . GLN A 1 269 ? -13.742 -3.651 -6.691 1.00 83.69 269 GLN A O 1
ATOM 2117 N N . ASP A 1 270 ? -12.382 -3.145 -8.414 1.00 81.12 270 ASP A N 1
ATOM 2118 C CA . ASP A 1 270 ? -11.638 -4.395 -8.383 1.00 81.12 270 ASP A CA 1
ATOM 2119 C C . ASP A 1 270 ? -10.577 -4.386 -7.268 1.00 81.12 270 ASP A C 1
ATOM 2121 O O . ASP A 1 270 ? -9.404 -4.090 -7.489 1.00 81.12 270 ASP A O 1
ATOM 2125 N N . LEU A 1 271 ? -11.023 -4.641 -6.033 1.00 80.94 271 LEU A N 1
ATOM 2126 C CA . LEU A 1 271 ? -10.177 -4.688 -4.831 1.00 80.94 271 LEU A CA 1
ATOM 2127 C C . LEU A 1 271 ? -9.963 -6.121 -4.303 1.00 80.94 271 LEU A C 1
ATOM 2129 O O . LEU A 1 271 ? -9.489 -6.298 -3.181 1.00 80.94 271 LEU A O 1
ATOM 2133 N N . GLY A 1 272 ? -10.316 -7.147 -5.087 1.00 85.69 272 GLY A N 1
ATOM 2134 C CA . GLY A 1 272 ? -10.165 -8.561 -4.718 1.00 85.69 272 GLY A CA 1
ATOM 2135 C C . GLY A 1 272 ? -11.458 -9.282 -4.306 1.00 85.69 272 GLY A C 1
ATOM 2136 O O . GLY A 1 272 ? -12.525 -8.688 -4.139 1.00 85.69 272 GLY A O 1
ATOM 2137 N N . GLN A 1 273 ? -11.358 -10.606 -4.143 1.00 84.75 273 GLN A N 1
ATOM 2138 C CA . GLN A 1 273 ? -12.504 -11.503 -3.928 1.00 84.75 273 GLN A CA 1
ATOM 2139 C C . GLN A 1 273 ? -13.222 -11.273 -2.589 1.00 84.75 273 GLN A C 1
ATOM 2141 O O . GLN A 1 273 ? -14.452 -11.284 -2.547 1.00 84.75 273 GLN A O 1
ATOM 2146 N N . ASP A 1 274 ? -12.478 -11.008 -1.513 1.00 82.81 274 ASP A N 1
ATOM 2147 C CA . ASP A 1 274 ? -13.060 -10.727 -0.192 1.00 82.81 274 ASP A CA 1
ATOM 2148 C C . ASP A 1 274 ? -13.905 -9.448 -0.211 1.00 82.81 274 ASP A C 1
ATOM 2150 O O . ASP A 1 274 ? -14.966 -9.368 0.413 1.00 82.81 274 ASP A O 1
ATOM 2154 N N . TYR A 1 275 ? -13.462 -8.449 -0.979 1.00 85.50 275 TYR A N 1
ATOM 2155 C CA . TYR A 1 275 ? -14.206 -7.214 -1.170 1.00 85.50 275 TYR A CA 1
ATOM 2156 C C . TYR A 1 275 ? -15.469 -7.446 -2.007 1.00 85.50 275 TYR A C 1
ATOM 2158 O O . TYR A 1 275 ? -16.542 -6.977 -1.630 1.00 85.50 275 TYR A O 1
ATOM 2166 N N . ALA A 1 276 ? -15.389 -8.240 -3.079 1.00 87.50 276 ALA A N 1
ATOM 2167 C CA . ALA A 1 276 ? -16.567 -8.623 -3.858 1.00 87.50 276 ALA A CA 1
ATOM 2168 C C . ALA A 1 276 ? -17.619 -9.350 -2.993 1.00 87.50 276 ALA A C 1
ATOM 2170 O O . ALA A 1 276 ? -18.793 -8.975 -3.007 1.00 87.50 276 ALA A O 1
ATOM 2171 N N . ALA A 1 277 ? -17.202 -10.310 -2.158 1.00 87.94 277 ALA A N 1
ATOM 2172 C CA . ALA A 1 277 ? -18.090 -11.012 -1.225 1.00 87.94 277 ALA A CA 1
ATOM 2173 C C . ALA A 1 277 ? -18.745 -10.062 -0.202 1.00 87.94 277 ALA A C 1
ATOM 2175 O O . ALA A 1 277 ? -19.906 -10.235 0.194 1.00 87.94 277 ALA A O 1
ATOM 2176 N N . LEU A 1 278 ? -18.022 -9.019 0.213 1.00 86.25 278 LEU A N 1
ATOM 2177 C CA . LEU A 1 278 ? -18.556 -7.978 1.080 1.00 86.25 278 LEU A CA 1
ATOM 2178 C C . LEU A 1 278 ? -19.621 -7.127 0.375 1.00 86.25 278 LEU A C 1
ATOM 2180 O O . LEU A 1 278 ? -20.658 -6.838 0.980 1.00 86.25 278 LEU A O 1
ATOM 2184 N N . ILE A 1 279 ? -19.401 -6.752 -0.890 1.00 89.50 279 ILE A N 1
ATOM 2185 C CA . ILE A 1 279 ? -20.400 -6.035 -1.693 1.00 89.50 279 ILE A CA 1
ATOM 2186 C C . ILE A 1 279 ? -21.644 -6.910 -1.901 1.00 89.50 279 ILE A C 1
ATOM 2188 O O . ILE A 1 279 ? -22.749 -6.430 -1.662 1.00 89.50 279 ILE A O 1
ATOM 2192 N N . GLU A 1 280 ? -21.507 -8.198 -2.227 1.00 91.62 280 GLU A N 1
ATOM 2193 C CA . GLU A 1 280 ? -22.646 -9.130 -2.331 1.00 91.62 280 GLU A CA 1
ATOM 2194 C C . GLU A 1 280 ? -23.442 -9.238 -1.019 1.00 91.62 280 GLU A C 1
ATOM 2196 O O . GLU A 1 280 ? -24.680 -9.202 -1.011 1.00 91.62 280 GLU A O 1
ATOM 2201 N N . SER A 1 281 ? -22.737 -9.320 0.111 1.00 89.56 281 SER A N 1
ATOM 2202 C CA . SER A 1 281 ? -23.349 -9.348 1.444 1.00 89.56 281 SER A CA 1
ATOM 2203 C C . SER A 1 281 ? -24.098 -8.050 1.745 1.00 89.56 281 SER A C 1
ATOM 2205 O O . SER A 1 281 ? -25.196 -8.073 2.307 1.00 89.56 281 SER A O 1
ATOM 2207 N N . TRP A 1 282 ? -23.540 -6.909 1.333 1.00 87.81 282 TRP A N 1
ATOM 2208 C CA . TRP A 1 282 ? -24.198 -5.614 1.450 1.00 87.81 282 TRP A CA 1
ATOM 2209 C C . TRP A 1 282 ? -25.468 -5.537 0.594 1.00 87.81 282 TRP A C 1
ATOM 2211 O O . TRP A 1 282 ? -26.521 -5.174 1.119 1.00 87.81 282 TRP A O 1
ATOM 2221 N N . VAL A 1 283 ? -25.409 -5.958 -0.674 1.00 91.12 283 VAL A N 1
ATOM 2222 C CA . VAL A 1 283 ? -26.582 -6.043 -1.562 1.00 91.12 283 VAL A CA 1
ATOM 2223 C C . VAL A 1 283 ? -27.675 -6.909 -0.937 1.00 91.12 283 VAL A C 1
ATOM 2225 O O . VAL A 1 283 ? -28.838 -6.510 -0.885 1.00 91.12 283 VAL A O 1
ATOM 2228 N N . THR A 1 284 ? -27.308 -8.071 -0.397 1.00 92.44 284 THR A N 1
ATOM 2229 C CA . THR A 1 284 ? -28.244 -8.988 0.270 1.00 92.44 284 THR A CA 1
ATOM 2230 C C . THR A 1 284 ? -28.888 -8.348 1.502 1.00 92.44 284 THR A C 1
ATOM 2232 O O . THR A 1 284 ? -30.093 -8.478 1.721 1.00 92.44 284 THR A O 1
ATOM 2235 N N . LEU A 1 285 ? -28.115 -7.599 2.291 1.00 88.56 285 LEU A N 1
ATOM 2236 C CA . LEU A 1 285 ? -28.627 -6.874 3.451 1.00 88.56 285 LEU A CA 1
ATOM 2237 C C . LEU A 1 285 ? -29.628 -5.782 3.050 1.00 88.56 285 LEU A C 1
ATOM 2239 O O . LEU A 1 285 ? -30.658 -5.632 3.712 1.00 88.56 285 LEU A O 1
ATOM 2243 N N . GLU A 1 286 ? -29.353 -5.034 1.980 1.00 89.44 286 GLU A N 1
ATOM 2244 C CA . GLU A 1 286 ? -30.272 -4.008 1.469 1.00 89.44 286 GLU A CA 1
ATOM 2245 C C . GLU A 1 286 ? -31.554 -4.631 0.882 1.00 89.44 286 GLU A C 1
ATOM 2247 O O . GLU A 1 286 ? -32.651 -4.124 1.140 1.00 89.44 286 GLU A O 1
ATOM 2252 N N . ARG A 1 287 ? -31.452 -5.788 0.207 1.00 92.12 287 ARG A N 1
ATOM 2253 C CA . ARG A 1 287 ? -32.608 -6.590 -0.242 1.00 92.12 287 ARG A CA 1
ATOM 2254 C C . ARG A 1 287 ? -33.515 -6.994 0.913 1.00 92.12 287 ARG A C 1
ATOM 2256 O O . ARG A 1 287 ? -34.720 -6.764 0.853 1.00 92.12 287 ARG A O 1
ATOM 2263 N N . CYS A 1 288 ? -32.946 -7.517 2.000 1.00 89.62 288 CYS A N 1
ATOM 2264 C CA . CYS A 1 288 ? -33.700 -7.892 3.202 1.00 89.62 288 CYS A CA 1
ATOM 2265 C C . CYS A 1 288 ? -34.433 -6.705 3.848 1.00 89.62 288 CYS A C 1
ATOM 2267 O O . CYS A 1 288 ? -35.396 -6.893 4.590 1.00 89.62 288 CYS A O 1
ATOM 2269 N N . LYS A 1 289 ? -33.992 -5.474 3.568 1.00 87.00 289 LYS A N 1
ATOM 2270 C CA . LYS A 1 289 ? -34.621 -4.233 4.035 1.00 87.00 289 LYS A CA 1
ATOM 2271 C C . LYS A 1 289 ? -35.552 -3.603 2.998 1.00 87.00 289 LYS A C 1
ATOM 2273 O O . LYS A 1 289 ? -35.978 -2.465 3.189 1.00 87.00 289 LYS A O 1
ATOM 2278 N N . ASN A 1 290 ? -35.874 -4.313 1.914 1.00 90.19 290 ASN A N 1
ATOM 2279 C CA . ASN A 1 290 ? -36.665 -3.813 0.786 1.00 90.19 290 ASN A CA 1
ATOM 2280 C C . ASN A 1 290 ? -36.132 -2.488 0.223 1.00 90.19 290 ASN A C 1
ATOM 2282 O O . ASN A 1 290 ? -36.910 -1.633 -0.211 1.00 90.19 290 ASN A O 1
ATOM 2286 N N . TRP A 1 291 ? -34.812 -2.284 0.281 1.00 88.06 291 TRP A N 1
ATOM 2287 C CA . TRP A 1 291 ? -34.162 -1.046 -0.150 1.00 88.06 291 TRP A CA 1
ATOM 2288 C C . TRP A 1 291 ? -34.695 0.221 0.542 1.00 88.06 291 TRP A C 1
ATOM 2290 O O . TRP A 1 291 ? -34.568 1.338 0.030 1.00 88.06 291 TRP A O 1
ATOM 2300 N N . ALA A 1 292 ? -35.362 0.055 1.685 1.00 82.69 292 ALA A N 1
ATOM 2301 C CA . ALA A 1 292 ? -35.926 1.147 2.448 1.00 82.69 292 ALA A CA 1
ATOM 2302 C C . ALA A 1 292 ? -34.838 1.809 3.295 1.00 82.69 292 ALA A C 1
ATOM 2304 O O . ALA A 1 292 ? -33.892 1.170 3.759 1.00 82.69 292 ALA A O 1
ATOM 2305 N N . TYR A 1 293 ? -34.999 3.110 3.539 1.00 68.44 293 TYR A N 1
ATOM 2306 C CA . TYR A 1 293 ? -34.086 3.852 4.395 1.00 68.44 293 TYR A CA 1
ATOM 2307 C C . TYR A 1 293 ? -34.197 3.336 5.833 1.00 68.44 293 TYR A C 1
ATOM 2309 O O . TYR A 1 293 ? -35.093 3.697 6.593 1.00 68.44 293 TYR A O 1
ATOM 2317 N N . SER A 1 294 ? -33.270 2.468 6.214 1.00 65.00 294 SER A N 1
ATOM 2318 C CA . SER A 1 294 ? -33.093 2.073 7.600 1.00 65.00 294 SER A CA 1
ATOM 2319 C C . SER A 1 294 ? -32.355 3.201 8.310 1.00 65.00 294 SER A C 1
ATOM 2321 O O . SER A 1 294 ? -31.154 3.369 8.108 1.00 65.00 294 SER A O 1
ATOM 2323 N N . ALA A 1 295 ? -33.047 3.943 9.183 1.00 63.38 295 ALA A N 1
ATOM 2324 C CA . ALA A 1 295 ? -32.422 4.937 10.069 1.00 63.38 295 ALA A CA 1
ATOM 2325 C C . ALA A 1 295 ? -31.236 4.343 10.861 1.00 63.38 295 ALA A C 1
ATOM 2327 O O . ALA A 1 295 ? -30.290 5.039 11.220 1.00 63.38 295 ALA A O 1
ATOM 2328 N N . LYS A 1 296 ? -31.250 3.020 11.065 1.00 66.94 296 LYS A N 1
ATOM 2329 C CA . LYS A 1 296 ? -30.104 2.227 11.510 1.00 66.94 296 LYS A CA 1
ATOM 2330 C C . LYS A 1 296 ? -29.303 1.760 10.289 1.00 66.94 296 LYS A C 1
ATOM 2332 O O . LYS A 1 296 ? -29.507 0.650 9.789 1.00 66.94 296 LYS A O 1
ATOM 2337 N N . GLY A 1 297 ? -28.455 2.630 9.746 1.00 66.38 297 GLY A N 1
ATOM 2338 C CA . GLY A 1 297 ? -27.482 2.235 8.723 1.00 66.38 297 GLY A CA 1
ATOM 2339 C C . GLY A 1 297 ? -26.504 1.177 9.253 1.00 66.38 297 GLY A C 1
ATOM 2340 O O . GLY A 1 297 ? -26.493 0.874 10.446 1.00 66.38 297 GLY A O 1
ATOM 2341 N N . ILE A 1 298 ? -25.666 0.615 8.377 1.00 69.50 298 ILE A N 1
ATOM 2342 C CA . ILE A 1 298 ? -24.557 -0.262 8.793 1.00 69.50 298 ILE A CA 1
ATOM 2343 C C . ILE A 1 298 ? -23.717 0.475 9.839 1.00 69.50 298 ILE A C 1
ATOM 2345 O O . ILE A 1 298 ? -23.328 1.623 9.596 1.00 69.50 298 ILE A O 1
ATOM 2349 N N . ALA A 1 299 ? -23.458 -0.171 10.979 1.00 75.19 299 ALA A N 1
ATOM 2350 C CA . ALA A 1 299 ? -22.657 0.399 12.055 1.00 75.19 299 ALA A CA 1
ATOM 2351 C C . ALA A 1 299 ? -21.273 0.820 11.533 1.00 75.19 299 ALA A C 1
ATOM 2353 O O . ALA A 1 299 ? -20.638 0.085 10.780 1.00 75.19 299 ALA A O 1
ATOM 2354 N N . ALA A 1 300 ? -20.792 1.993 11.951 1.00 79.38 300 ALA A N 1
ATOM 2355 C CA . ALA A 1 300 ? -19.523 2.544 11.466 1.00 79.38 300 ALA A CA 1
ATOM 2356 C C . ALA A 1 300 ? -18.302 1.672 11.822 1.00 79.38 300 ALA A C 1
ATOM 2358 O O . ALA A 1 300 ? -17.299 1.719 11.121 1.00 79.38 300 ALA A O 1
ATOM 2359 N N . LYS A 1 301 ? -18.399 0.857 12.883 1.00 77.25 301 LYS A N 1
ATOM 2360 C CA . LYS A 1 301 ? -17.273 0.116 13.470 1.00 77.25 301 LYS A CA 1
ATOM 2361 C C . LYS A 1 301 ? -16.627 -0.913 12.525 1.00 77.25 301 LYS A C 1
ATOM 2363 O O . LYS A 1 301 ? -15.428 -1.115 12.624 1.00 77.25 301 LYS A O 1
ATOM 2368 N N . ASN A 1 302 ? -17.393 -1.504 11.602 1.00 73.69 302 ASN A N 1
ATOM 2369 C CA . ASN A 1 302 ? -16.914 -2.556 10.686 1.00 73.69 302 ASN A CA 1
ATOM 2370 C C . ASN A 1 302 ? -17.119 -2.187 9.209 1.00 73.69 302 ASN A C 1
ATOM 2372 O O . ASN A 1 302 ? -17.252 -3.057 8.351 1.00 73.69 302 ASN A O 1
ATOM 2376 N N . ARG A 1 303 ? -17.243 -0.894 8.907 1.00 76.75 303 ARG A N 1
ATOM 2377 C CA . ARG A 1 303 ? -17.485 -0.439 7.542 1.00 76.75 303 ARG A CA 1
ATOM 2378 C C . ARG A 1 303 ? -16.146 -0.275 6.807 1.00 76.75 303 ARG A C 1
ATOM 2380 O O . ARG A 1 303 ? -15.248 0.348 7.373 1.00 76.75 303 ARG A O 1
ATOM 2387 N N . PRO A 1 304 ? -16.019 -0.731 5.547 1.00 76.75 304 PRO A N 1
ATOM 2388 C CA . PRO A 1 304 ? -14.891 -0.364 4.693 1.00 76.75 304 PRO A CA 1
ATOM 2389 C C . PRO A 1 304 ? -14.689 1.149 4.649 1.00 76.75 304 PRO A C 1
ATOM 2391 O O . PRO A 1 304 ? -15.656 1.922 4.734 1.00 76.75 304 PRO A O 1
ATOM 2394 N N . LYS A 1 305 ? -13.438 1.589 4.517 1.00 79.50 305 LYS A N 1
ATOM 2395 C CA . LYS A 1 305 ? -13.108 3.020 4.494 1.00 79.50 305 LYS A CA 1
ATOM 2396 C C . LYS A 1 305 ? -13.754 3.703 3.287 1.00 79.50 305 LYS A C 1
ATOM 2398 O O . LYS A 1 305 ? -14.281 4.802 3.421 1.00 79.50 305 LYS A O 1
ATOM 2403 N N . GLU A 1 306 ? -13.832 3.003 2.165 1.00 77.38 306 GLU A N 1
ATOM 2404 C CA . GLU A 1 306 ? -14.412 3.424 0.889 1.00 77.38 306 GLU A CA 1
ATOM 2405 C C . GLU A 1 306 ? -15.924 3.637 1.023 1.00 77.38 306 GLU A C 1
ATOM 2407 O O . GLU A 1 306 ? -16.448 4.683 0.646 1.00 77.38 306 GLU A O 1
ATOM 2412 N N . LEU A 1 307 ? -16.628 2.690 1.655 1.00 78.69 307 LEU A N 1
ATOM 2413 C CA . LEU A 1 307 ? -18.061 2.807 1.941 1.00 78.69 307 LEU A CA 1
ATOM 2414 C C . LEU A 1 307 ? -18.339 3.906 2.977 1.00 78.69 307 LEU A C 1
ATOM 2416 O O . LEU A 1 307 ? -19.351 4.604 2.902 1.00 78.69 307 LEU A O 1
ATOM 2420 N N . SER A 1 308 ? -17.447 4.085 3.954 1.00 82.88 308 SER A N 1
ATOM 2421 C CA . SER A 1 308 ? -17.543 5.184 4.923 1.00 82.88 308 SER A CA 1
ATOM 2422 C C . SER A 1 308 ? -17.385 6.537 4.238 1.00 82.88 308 SER A C 1
ATOM 2424 O O . SER A 1 308 ? -18.179 7.446 4.494 1.00 82.88 308 SER A O 1
ATOM 2426 N N . TYR A 1 309 ? -16.415 6.641 3.331 1.00 83.00 309 TYR A N 1
ATOM 2427 C CA . TYR A 1 309 ? -16.152 7.826 2.528 1.00 83.00 309 TYR A CA 1
ATOM 2428 C C . TYR A 1 309 ? -17.335 8.145 1.612 1.00 83.00 309 TYR A C 1
ATOM 2430 O O . TYR A 1 309 ? -17.850 9.258 1.663 1.00 83.00 309 TYR A O 1
ATOM 2438 N N . TRP A 1 310 ? -17.843 7.161 0.864 1.00 81.56 310 TRP A N 1
ATOM 2439 C CA . TRP A 1 310 ? -18.999 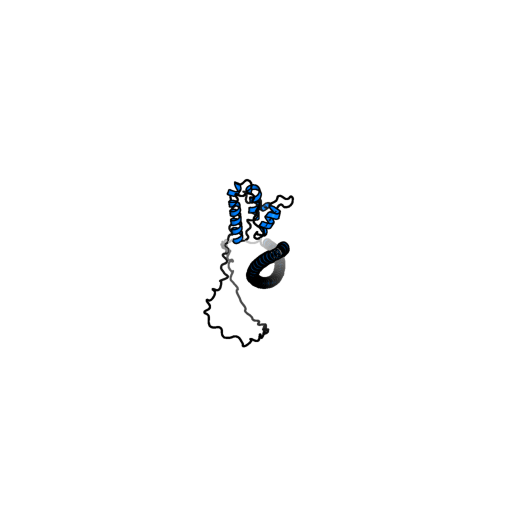7.342 -0.016 1.00 81.56 310 TRP A CA 1
ATOM 2440 C C . TRP A 1 310 ? -20.247 7.790 0.757 1.00 81.56 310 TRP A C 1
ATOM 2442 O O . TRP A 1 310 ? -20.917 8.743 0.366 1.00 81.56 310 TRP A O 1
ATOM 2452 N N . ILE A 1 311 ? -20.544 7.173 1.907 1.00 80.44 311 ILE A N 1
ATOM 2453 C CA . ILE A 1 311 ? -21.713 7.559 2.718 1.00 80.44 311 ILE A CA 1
ATOM 2454 C C . ILE A 1 311 ? -21.572 8.970 3.296 1.00 80.44 311 ILE A C 1
ATOM 2456 O O . ILE A 1 311 ? -22.569 9.681 3.413 1.00 80.44 311 ILE A O 1
ATOM 2460 N N . THR A 1 312 ? -20.359 9.368 3.672 1.00 80.56 312 THR A N 1
ATOM 2461 C CA . THR A 1 312 ? -20.112 10.692 4.256 1.00 80.56 312 THR A CA 1
ATOM 2462 C C . THR A 1 312 ? -20.129 11.782 3.188 1.00 80.56 312 THR A C 1
ATOM 2464 O O . THR A 1 312 ? -20.683 12.854 3.428 1.00 80.56 312 THR A O 1
ATOM 2467 N N . ASN A 1 313 ? -19.566 11.499 2.010 1.00 79.12 313 ASN A N 1
ATOM 2468 C CA . ASN A 1 313 ? -19.302 12.512 0.997 1.00 79.12 313 ASN A CA 1
ATOM 2469 C C . ASN A 1 313 ? -20.297 12.494 -0.167 1.00 79.12 313 ASN A C 1
ATOM 2471 O O . ASN A 1 313 ? -20.783 13.549 -0.558 1.00 79.12 313 ASN A O 1
ATOM 2475 N N . CYS A 1 314 ? -20.653 11.320 -0.679 1.00 72.69 314 CYS A N 1
ATOM 2476 C CA . CYS A 1 314 ? -21.359 11.183 -1.956 1.00 72.69 314 CYS A CA 1
ATOM 2477 C C . CYS A 1 314 ? -22.851 10.853 -1.802 1.00 72.69 314 CYS A C 1
ATOM 2479 O O . CYS A 1 314 ? -23.637 11.101 -2.707 1.00 72.69 314 CYS A O 1
ATOM 2481 N N . ARG A 1 315 ? -23.272 10.285 -0.664 1.00 72.19 315 ARG A N 1
ATOM 2482 C CA . ARG A 1 315 ? -24.669 9.851 -0.463 1.00 72.19 315 ARG A CA 1
ATOM 2483 C C . ARG A 1 315 ? -25.659 11.006 -0.302 1.00 72.19 315 ARG A C 1
ATOM 2485 O O . ARG A 1 315 ? -26.831 10.864 -0.642 1.00 72.19 315 ARG A O 1
ATOM 2492 N N . TYR A 1 316 ? -25.221 12.113 0.285 1.00 75.44 316 TYR A N 1
ATOM 2493 C CA . TYR A 1 316 ? -26.050 13.300 0.452 1.00 75.44 316 TYR A CA 1
ATOM 2494 C C . TYR A 1 316 ? -25.662 14.278 -0.647 1.00 75.44 316 TYR A C 1
ATOM 2496 O O . TYR A 1 316 ? -24.511 14.701 -0.657 1.00 75.44 316 TYR A O 1
ATOM 2504 N N . ASN A 1 317 ? -26.608 14.643 -1.523 1.00 62.19 317 ASN A N 1
ATOM 2505 C CA . ASN A 1 317 ? -26.448 15.710 -2.520 1.00 62.19 317 ASN A CA 1
ATOM 2506 C C . ASN A 1 317 ? -26.152 17.040 -1.813 1.00 62.19 317 ASN A C 1
ATOM 2508 O O . ASN A 1 317 ? -27.037 17.863 -1.574 1.00 62.19 317 ASN A O 1
ATOM 2512 N N . ARG A 1 318 ? -24.899 17.221 -1.405 1.00 73.56 318 ARG A N 1
ATOM 2513 C CA . ARG A 1 318 ? -24.360 18.470 -0.896 1.00 73.56 318 ARG A CA 1
ATOM 2514 C C . ARG A 1 318 ? -23.726 19.180 -2.089 1.00 73.56 318 ARG A C 1
ATOM 2516 O O . ARG A 1 318 ? -22.890 18.567 -2.752 1.00 73.56 318 ARG A O 1
ATOM 2523 N N . PRO A 1 319 ? -24.101 20.440 -2.367 1.00 66.50 319 PRO A N 1
ATOM 2524 C CA . PRO A 1 319 ? -23.479 21.207 -3.439 1.00 66.50 319 PRO A CA 1
ATOM 2525 C C . PRO A 1 319 ? -21.953 21.203 -3.264 1.00 66.50 319 PRO A C 1
ATOM 2527 O O . PRO A 1 319 ? -21.467 21.584 -2.198 1.00 66.50 319 PRO A O 1
ATOM 2530 N N . GLY A 1 320 ? -21.213 20.749 -4.281 1.00 70.94 320 GLY A N 1
ATOM 2531 C CA . GLY A 1 320 ? -19.744 20.711 -4.277 1.00 70.94 320 GLY A CA 1
ATOM 2532 C C . GLY A 1 320 ? -19.096 19.388 -3.849 1.00 70.94 320 GLY A C 1
ATOM 2533 O O . GLY A 1 320 ? -17.877 19.360 -3.705 1.00 70.94 320 GLY A O 1
ATOM 2534 N N . ASN A 1 321 ? -19.869 18.314 -3.654 1.00 63.94 321 ASN A N 1
ATOM 2535 C CA . ASN A 1 321 ? -19.348 16.997 -3.259 1.00 63.94 321 ASN A CA 1
ATOM 2536 C C . ASN A 1 321 ? -19.642 15.887 -4.280 1.00 63.94 321 ASN A C 1
ATOM 2538 O O . ASN A 1 321 ? -19.681 14.707 -3.920 1.00 63.94 321 ASN A O 1
ATOM 2542 N N . ASP A 1 322 ? -19.851 16.267 -5.542 1.00 60.59 322 ASP A N 1
ATOM 2543 C CA . ASP A 1 322 ? -19.974 15.301 -6.624 1.00 60.59 322 ASP A CA 1
ATOM 2544 C C . ASP A 1 322 ? -18.671 14.497 -6.684 1.00 60.59 322 ASP A C 1
ATOM 2546 O O . ASP A 1 322 ? -17.586 15.087 -6.802 1.00 60.59 322 ASP A O 1
ATOM 2550 N N . PRO A 1 323 ? -18.730 13.163 -6.523 1.00 57.75 323 PRO A N 1
ATOM 2551 C CA . PRO A 1 323 ? -17.543 12.355 -6.693 1.00 57.75 323 PRO A CA 1
ATOM 2552 C C . PRO A 1 323 ? -17.023 12.646 -8.098 1.00 57.75 323 PRO A C 1
ATOM 2554 O O . PRO A 1 323 ? -17.767 12.509 -9.065 1.00 57.75 323 PRO A O 1
ATOM 2557 N N . ARG A 1 324 ? -15.757 13.068 -8.208 1.00 57.59 324 ARG A N 1
ATOM 2558 C CA . ARG A 1 324 ? -15.040 13.204 -9.486 1.00 57.59 324 ARG A CA 1
ATOM 2559 C C . ARG A 1 324 ? -14.802 11.815 -10.097 1.00 57.59 324 ARG A C 1
ATOM 2561 O O . ARG A 1 324 ? -13.666 11.417 -10.325 1.00 57.59 324 ARG A O 1
ATOM 2568 N N . LEU A 1 325 ? -15.866 11.044 -10.281 1.00 59.16 325 LEU A N 1
ATOM 2569 C CA . LEU A 1 325 ? -15.902 9.941 -11.218 1.00 59.16 325 LEU A CA 1
ATOM 2570 C C . LEU A 1 325 ? -15.783 10.629 -12.571 1.00 59.16 325 LEU A C 1
ATOM 2572 O O . LEU A 1 325 ? -16.633 11.450 -12.908 1.00 59.16 325 LEU A O 1
ATOM 2576 N N . GLN A 1 326 ? -14.668 10.419 -13.265 1.00 55.50 326 GLN A N 1
ATOM 2577 C CA . GLN A 1 326 ? -14.476 10.999 -14.587 1.00 55.50 326 GLN A CA 1
ATOM 2578 C C . GLN A 1 326 ? -15.684 10.605 -15.444 1.00 55.50 326 GLN A C 1
ATOM 2580 O O . GLN A 1 326 ? -15.988 9.420 -15.575 1.00 55.50 326 GLN A O 1
ATOM 2585 N N . GLU A 1 327 ? -16.418 11.596 -15.955 1.00 52.50 327 GLU A N 1
ATOM 2586 C CA . GLU A 1 327 ? -17.649 11.381 -16.732 1.00 52.50 327 GLU A CA 1
ATOM 2587 C C . GLU A 1 327 ? -17.409 10.485 -17.963 1.00 52.50 327 GLU A C 1
ATOM 2589 O O . GLU A 1 327 ? -18.340 9.851 -18.461 1.00 52.50 327 GLU A O 1
ATOM 2594 N N . ASP A 1 328 ? -16.152 10.347 -18.386 1.00 46.31 328 ASP A N 1
ATOM 2595 C CA . ASP A 1 328 ? -15.723 9.531 -19.520 1.00 46.31 328 ASP A CA 1
ATOM 2596 C C . ASP A 1 328 ? -15.953 8.014 -19.325 1.00 46.31 328 ASP A C 1
ATOM 2598 O O . ASP A 1 328 ? -16.204 7.311 -20.303 1.00 46.31 328 ASP A O 1
ATOM 2602 N N . ASP A 1 329 ? -15.997 7.499 -18.087 1.00 48.44 329 ASP A N 1
ATOM 2603 C CA . ASP A 1 329 ? -16.268 6.070 -17.819 1.00 48.44 329 ASP A CA 1
ATOM 2604 C C . ASP A 1 329 ? -17.772 5.728 -17.748 1.00 48.44 329 ASP A C 1
ATOM 2606 O O . ASP A 1 329 ? -18.168 4.555 -17.764 1.00 48.44 329 ASP A O 1
ATOM 2610 N N . LEU A 1 330 ? -18.636 6.744 -17.658 1.00 46.28 330 LEU A N 1
ATOM 2611 C CA . LEU A 1 330 ? -20.089 6.588 -17.529 1.00 46.28 330 LEU A CA 1
ATOM 2612 C C . LEU A 1 330 ? -20.787 6.400 -18.879 1.00 46.28 330 LEU A C 1
ATOM 2614 O O . LEU A 1 330 ? -21.786 5.683 -18.958 1.00 46.28 330 LEU A O 1
ATOM 2618 N N . ALA A 1 331 ? -20.260 7.003 -19.946 1.00 45.78 331 ALA A N 1
ATOM 2619 C CA . ALA A 1 331 ? -20.866 6.925 -21.273 1.00 45.78 331 ALA A CA 1
ATOM 2620 C C . ALA A 1 331 ? -20.671 5.555 -21.952 1.00 45.78 331 ALA A C 1
ATOM 2622 O O . ALA A 1 331 ? -21.449 5.199 -22.835 1.00 45.78 331 ALA A O 1
ATOM 2623 N N . LEU A 1 332 ? -19.675 4.765 -21.531 1.00 47.22 332 LEU A N 1
ATOM 2624 C CA . LEU A 1 332 ? -19.297 3.531 -22.229 1.00 47.22 332 LEU A CA 1
ATOM 2625 C C . LEU A 1 332 ? -20.075 2.270 -21.808 1.00 47.22 332 LEU A C 1
ATOM 2627 O O . LEU A 1 332 ? -19.987 1.263 -22.498 1.00 47.22 332 LEU A O 1
ATOM 2631 N N . ASN A 1 333 ? -20.822 2.295 -20.696 1.00 38.53 333 ASN A N 1
ATOM 2632 C CA . ASN A 1 333 ? -21.543 1.117 -20.168 1.00 38.53 333 ASN A CA 1
ATOM 2633 C C . ASN A 1 333 ? -23.080 1.240 -20.226 1.00 38.53 333 ASN A C 1
ATOM 2635 O O . ASN A 1 333 ? -23.782 0.407 -19.654 1.00 38.53 333 ASN A O 1
ATOM 2639 N N . MET A 1 334 ? -23.611 2.275 -20.886 1.00 37.00 334 MET A N 1
ATOM 2640 C CA . MET A 1 334 ? -25.055 2.455 -21.111 1.00 37.00 334 MET A CA 1
ATOM 2641 C C . MET A 1 334 ? -25.471 2.387 -22.595 1.00 37.00 334 MET A C 1
ATOM 2643 O O . MET A 1 334 ? -26.622 2.691 -22.912 1.00 37.00 334 MET A O 1
ATOM 2647 N N . MET A 1 335 ? -24.567 1.960 -23.485 1.00 36.06 335 MET A N 1
ATOM 2648 C CA . MET A 1 335 ? -24.869 1.511 -24.855 1.00 36.06 335 MET A CA 1
ATOM 2649 C C . MET A 1 335 ? -24.656 0.005 -24.970 1.00 36.06 335 MET A C 1
ATOM 2651 O O . MET A 1 335 ? -25.431 -0.628 -25.718 1.00 36.06 335 MET A O 1
#

Organism: Lentinula edodes (NCBI:txid5353)

Secondary structure (DSSP, 8-state):
-HHHHHHHHHHHHHHHHHHHHHHHHHHHHHHHHHHHHHHHHHHHHHHHHHHHHHHHHHHHHHHHHHHHHHHHHHHHHHHHHHHHHHHHHHHHHHHHHHHHHHHHHHHHHHHHHHHHHHHHHHHHHHHHHHHHHHHHHHHHHHHHHHHHHHHHHHHHHTTS-----------------------------------------------------TTPPPPP----------------TT----PPPP-GGGGG-TTHHHHHHHHHHHH-----HHHHHHHHHHHHHHHHTTT---SSPSPGGG--HHHHHHHHHTSS--TT------GGGTTTS--

Radius of gyration: 56.77 Å; chains: 1; bounding box: 100×58×212 Å

Foldseek 3Di:
DVVVVVVVVVVVVVVVVVVVVVVVVVVVVVVVVVVVVVVVVVVVVVVVVVVVVVVVVVVVVVVVVVVVVVVVVVVVVVVVVVVVVVVVVVVVVVVVVVVVVVVVVVVVVVVVVVVVVVVVVVVVVVVVVVVVVVVVVVVVVVVVVVVVVVVVVVVVVPPDDDDDDDDDDDDDDDDDDDDPDDPDDDDDDDDDDDDDDDDDDDDDPDDPPDDDDPDDDDDDDDDDPPPPDPDPPCPPPPCPPDQDDDDPLLVVDPLSVVAVVVLSVQQSDPPDDVSVVVVVVVVVVCVVVSVDDDPPDDDPPPDDPSSVCCVVQPRDPDPPRDPPPPCVVVVPPPD